Protein AF-A0A961A259-F1 (afdb_monomer)

Solvent-accessible surface area (backbone atoms only — not comparable to full-atom values): 20625 Å² total; per-residue (Å²): 128,80,80,62,58,86,80,48,51,38,47,29,40,36,48,68,94,45,79,45,57,66,49,93,78,49,66,52,74,42,79,55,99,64,30,41,38,30,52,74,47,77,22,31,17,47,43,78,54,98,90,37,85,42,67,77,45,84,58,75,78,34,36,29,39,32,36,38,34,31,38,87,87,68,52,76,46,79,43,45,33,24,44,85,44,68,83,60,52,54,98,67,84,53,92,82,59,49,71,46,36,42,71,35,60,77,65,58,84,71,52,42,65,46,80,48,76,50,68,47,97,88,67,53,41,32,40,28,33,24,30,88,63,42,77,52,78,72,38,79,61,49,74,70,41,76,42,84,43,69,51,86,90,50,67,45,65,44,78,82,85,73,79,90,73,74,95,77,86,85,88,75,92,74,89,68,61,89,94,54,88,67,77,85,67,66,46,81,45,79,47,73,49,97,90,46,74,51,78,47,79,35,45,72,74,35,70,47,79,47,74,52,87,93,45,78,43,80,50,68,36,62,78,86,85,72,87,84,62,55,51,78,44,81,74,47,77,50,72,42,55,41,89,95,54,89,50,75,66,46,46,36,39,35,28,43,39,32,35,66,85,77,73,44,75,47,79,47,64,28,23,81,92,40,55,41,73,56,97,71,32,38,36,33,62,68,50,72,46,86,38,100,89,55,78,68,46,80,40,70,42,80,44,76,60,90,60,52,64,58,53,53,51,52,51,50,51,51,53,51,51,51,52,48,55,59,54,50,52,58,56,59,54,67,75,74,115

Radius of gyration: 30.92 Å; Cα contacts (8 Å, |Δi|>4): 537; chains: 1; bounding box: 62×69×93 Å

Mean predicted aligned error: 16.85 Å

Secondary structure (DSSP, 8-state):
----TTT--EEEEEETTEEEE-SGGGGSPEEETTEEEEEEEEETBEEEETTEEEE--SS-SB-EEEEEEEETTS-EEEEEEESS-TT---S---SS--EEEEEE-TTTTTSSSEEEEEE-TTS-EEEEEEETTEEPPPEE--TT-EEEEEETTEEEE-----TT----------PPPTT-PPSPPEEEEEEEETTEEEEEEEETTEEEEEEETTEEEEEEESS-----SEEEEEEEEEEEE-TTS-SEEEEEEEEEEEETTTTEEEEEEEETTB-EEETTEEEEEEEEE--TTS--EEEEEEEE-TTHHHHHHHHHHHHHHHHHHHHHHHHHHHT--

Structure (mmCIF, N/CA/C/O backbone):
data_AF-A0A961A259-F1
#
_entry.id   AF-A0A961A259-F1
#
loop_
_atom_site.group_PDB
_atom_site.id
_atom_site.type_symbol
_atom_site.label_atom_id
_atom_site.label_alt_id
_atom_site.label_comp_id
_atom_site.label_asym_id
_atom_site.label_entity_id
_atom_site.label_seq_id
_atom_site.pdbx_PDB_ins_code
_atom_site.Cartn_x
_atom_site.Cartn_y
_atom_site.Cartn_z
_atom_site.occupancy
_atom_site.B_iso_or_equiv
_atom_site.auth_seq_id
_atom_site.auth_comp_id
_atom_site.auth_asym_id
_atom_site.auth_atom_id
_atom_site.pdbx_PDB_model_num
ATOM 1 N N . LYS A 1 1 ? -16.777 12.460 23.967 1.00 42.00 1 LYS A N 1
ATOM 2 C CA . LYS A 1 1 ? -15.428 13.019 24.229 1.00 42.00 1 LYS A CA 1
ATOM 3 C C . LYS A 1 1 ? -14.600 12.788 22.977 1.00 42.00 1 LYS A C 1
ATOM 5 O O . LYS A 1 1 ? -14.730 11.717 22.403 1.00 42.00 1 LYS A O 1
ATOM 10 N N . ILE A 1 2 ? -13.848 13.791 22.524 1.00 45.41 2 ILE A N 1
ATOM 11 C CA . ILE A 1 2 ? -12.839 13.619 21.466 1.00 45.41 2 ILE A CA 1
ATOM 12 C C . ILE A 1 2 ? -11.921 12.477 21.924 1.00 45.41 2 ILE A C 1
ATOM 14 O O . ILE A 1 2 ? -11.633 12.415 23.122 1.00 45.41 2 ILE A O 1
ATOM 18 N N . LEU A 1 3 ? -11.556 11.548 21.030 1.00 54.69 3 LEU A N 1
ATOM 19 C CA . LEU A 1 3 ? -10.546 10.538 21.350 1.00 54.69 3 LEU A CA 1
ATOM 20 C C . LEU A 1 3 ? -9.333 11.283 21.903 1.00 54.69 3 LEU A C 1
ATOM 22 O O . LEU A 1 3 ? -8.765 12.124 21.212 1.00 54.69 3 LEU A O 1
ATOM 26 N N . ASP A 1 4 ? -8.968 11.011 23.149 1.00 55.50 4 ASP A N 1
ATOM 27 C CA . ASP A 1 4 ? -7.674 11.429 23.660 1.00 55.50 4 ASP A CA 1
ATOM 28 C C . ASP A 1 4 ? -6.617 10.601 22.917 1.00 55.50 4 ASP A C 1
ATOM 30 O O . ASP A 1 4 ? -6.297 9.469 23.276 1.00 55.50 4 ASP A O 1
ATOM 34 N N . THR A 1 5 ? -6.169 11.126 21.776 1.00 55.38 5 THR A N 1
ATOM 35 C CA . THR A 1 5 ? -5.260 10.433 20.858 1.00 55.38 5 THR A CA 1
ATOM 36 C C . THR A 1 5 ? -3.844 10.316 21.413 1.00 55.38 5 THR A C 1
ATOM 38 O O . THR A 1 5 ? -3.030 9.590 20.846 1.00 55.38 5 THR A O 1
ATOM 41 N N . GLU A 1 6 ? -3.519 11.039 22.489 1.00 56.19 6 GLU A N 1
ATOM 42 C CA . GLU A 1 6 ? -2.192 10.968 23.100 1.00 56.19 6 GLU A CA 1
ATOM 43 C C . GLU A 1 6 ? -2.043 9.709 23.955 1.00 56.19 6 GLU A C 1
ATOM 45 O O . GLU A 1 6 ? -0.998 9.059 23.903 1.00 56.19 6 GLU A O 1
ATOM 50 N N . THR A 1 7 ? -3.101 9.313 24.668 1.00 60.38 7 THR A N 1
ATOM 51 C CA . THR A 1 7 ? -3.088 8.153 25.574 1.00 60.38 7 THR A CA 1
ATOM 52 C C . THR A 1 7 ? -3.564 6.852 24.919 1.00 60.38 7 THR A C 1
ATOM 54 O O . THR A 1 7 ? -3.209 5.763 25.371 1.00 60.38 7 THR A O 1
ATOM 57 N N . LEU A 1 8 ? -4.320 6.936 23.821 1.00 70.50 8 LEU A N 1
ATOM 58 C CA . LEU A 1 8 ? -4.915 5.790 23.130 1.00 70.50 8 LEU A CA 1
ATOM 59 C C . LEU A 1 8 ? -4.143 5.421 21.851 1.00 70.50 8 LEU A C 1
ATOM 61 O O . LEU A 1 8 ? -4.668 5.554 20.751 1.00 70.50 8 LEU A O 1
ATOM 65 N N . ARG A 1 9 ? -2.891 4.955 21.967 1.00 77.19 9 ARG A N 1
ATOM 66 C CA . ARG A 1 9 ? -2.103 4.452 20.818 1.00 77.19 9 ARG A CA 1
ATOM 67 C C . ARG A 1 9 ? -2.017 2.926 20.806 1.00 77.19 9 ARG A C 1
ATOM 69 O O . ARG A 1 9 ? -1.816 2.300 21.841 1.00 77.19 9 ARG A O 1
ATOM 76 N N . GLY A 1 10 ? -2.065 2.337 19.612 1.00 80.75 10 GLY A N 1
ATOM 77 C CA . GLY A 1 10 ? -1.959 0.894 19.403 1.00 80.75 10 GLY A CA 1
ATOM 78 C C . GLY A 1 10 ? -3.303 0.169 19.558 1.00 80.75 10 GLY A C 1
ATOM 79 O O . GLY A 1 10 ? -4.331 0.703 19.132 1.00 80.75 10 GLY A O 1
ATOM 80 N N . PRO A 1 11 ? -3.317 -1.062 20.098 1.00 84.25 11 PRO A N 1
ATOM 81 C CA . PRO A 1 11 ? -4.546 -1.823 20.268 1.00 84.25 11 PRO A CA 1
ATOM 82 C C . PRO A 1 11 ? -5.387 -1.217 21.396 1.00 84.25 11 PRO A C 1
ATOM 84 O O . PRO A 1 11 ? -4.904 -1.028 22.508 1.00 84.25 11 PRO A O 1
ATOM 87 N N . VAL A 1 12 ? -6.653 -0.917 21.123 1.00 84.69 12 VAL A N 1
ATOM 88 C CA . VAL A 1 12 ? -7.591 -0.357 22.101 1.00 84.69 12 VAL A CA 1
ATOM 89 C C . VAL A 1 12 ? -8.859 -1.185 22.093 1.00 84.69 12 VAL A C 1
ATOM 91 O O . VAL A 1 12 ? -9.535 -1.302 21.074 1.00 84.69 12 VAL A O 1
ATOM 94 N N . LEU A 1 13 ? -9.184 -1.769 23.237 1.00 83.94 13 LEU A N 1
ATOM 95 C CA . LEU A 1 13 ? -10.410 -2.513 23.418 1.00 83.94 13 LEU A CA 1
ATOM 96 C C . LEU A 1 13 ? -11.550 -1.544 23.746 1.00 83.94 13 LEU A C 1
ATOM 98 O O . LEU A 1 13 ? -11.467 -0.768 24.693 1.00 83.94 13 LEU A O 1
ATOM 102 N N . HIS A 1 14 ? -12.611 -1.583 22.955 1.00 83.12 14 HIS A N 1
ATOM 103 C CA . HIS A 1 14 ? -13.835 -0.828 23.182 1.00 83.12 14 HIS A CA 1
ATOM 104 C C . HIS A 1 14 ? -14.889 -1.773 23.753 1.00 83.12 14 HIS A C 1
ATOM 106 O O . HIS A 1 14 ? -15.227 -2.763 23.102 1.00 83.12 14 HIS A O 1
A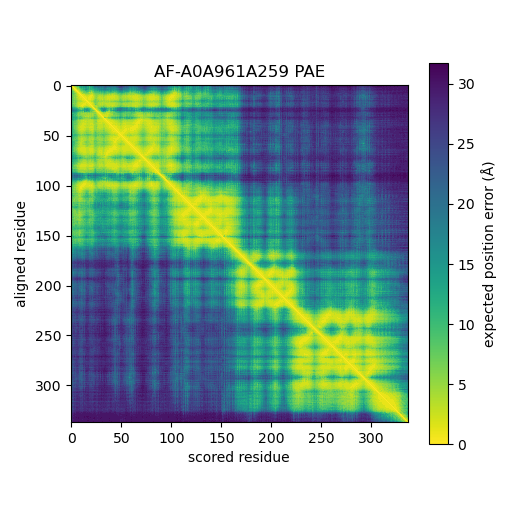TOM 112 N N . LEU A 1 15 ? -15.359 -1.488 24.969 1.00 80.69 15 LEU A N 1
ATOM 113 C CA . LEU A 1 15 ? -16.384 -2.263 25.671 1.00 80.69 15 LEU A CA 1
ATOM 114 C C . LEU A 1 15 ? -17.473 -1.312 26.172 1.00 80.69 15 LEU A C 1
ATOM 116 O O . LEU A 1 15 ? -17.211 -0.437 27.003 1.00 80.69 15 LEU A O 1
ATOM 120 N N . GLY A 1 16 ? -18.695 -1.476 25.671 1.00 77.81 16 GLY A N 1
ATOM 121 C CA . GLY A 1 16 ? -19.802 -0.567 25.951 1.00 77.81 16 GLY A CA 1
ATOM 122 C C . GLY A 1 16 ? -19.457 0.863 25.528 1.00 77.81 16 GLY A C 1
ATOM 123 O O . GLY A 1 16 ? -19.280 1.136 24.350 1.00 77.81 16 GLY A O 1
ATOM 124 N N . GLN A 1 17 ? -19.345 1.780 26.495 1.00 73.81 17 GLN A N 1
ATOM 125 C CA . GLN A 1 17 ? -18.965 3.185 26.258 1.00 73.81 17 GLN A CA 1
ATOM 126 C C . GLN A 1 17 ? -17.521 3.510 26.683 1.00 73.81 17 GLN A C 1
ATOM 128 O O . GLN A 1 17 ? -17.139 4.681 26.754 1.00 73.81 17 GLN A O 1
ATOM 133 N N . GLN A 1 18 ? -16.726 2.497 27.034 1.00 77.06 18 GLN A N 1
ATOM 134 C CA . GLN A 1 18 ? -15.387 2.662 27.595 1.00 77.06 18 GLN A CA 1
ATOM 135 C C . GLN A 1 18 ? -14.311 2.151 26.629 1.00 77.06 18 GLN A C 1
ATOM 137 O O . GLN A 1 18 ? -14.510 1.181 25.898 1.00 77.06 18 GLN A O 1
ATOM 142 N N . LEU A 1 19 ? -13.159 2.826 26.631 1.00 78.56 19 LEU A N 1
ATOM 143 C CA . LEU A 1 19 ? -11.982 2.485 25.832 1.00 78.56 19 LEU A CA 1
ATOM 144 C C . LEU A 1 19 ? -10.837 2.085 26.763 1.00 78.56 19 LEU A C 1
ATOM 146 O O . LEU A 1 19 ? -10.504 2.819 27.692 1.00 78.56 19 LEU A O 1
ATOM 150 N N . PHE A 1 20 ? -10.218 0.946 26.477 1.00 79.31 20 PHE A N 1
ATOM 151 C CA . PHE A 1 20 ? -9.156 0.337 27.267 1.00 79.31 20 PHE A CA 1
ATOM 152 C C . PHE A 1 20 ? -7.938 0.085 26.367 1.00 79.31 20 PHE A C 1
ATOM 154 O O . PHE A 1 20 ? -7.955 -0.851 25.565 1.00 79.31 20 PHE A O 1
ATOM 161 N N . PRO A 1 21 ? -6.883 0.914 26.430 1.00 79.56 21 PRO A N 1
ATOM 162 C CA . PRO A 1 21 ? -5.686 0.703 25.620 1.00 79.56 21 PRO A CA 1
ATOM 163 C C . PRO A 1 21 ? -4.949 -0.552 26.083 1.00 79.56 21 PRO A C 1
ATOM 165 O O . PRO A 1 21 ? -4.430 -0.563 27.188 1.00 79.56 21 PRO A O 1
ATOM 168 N N . LEU A 1 22 ? -4.875 -1.586 25.244 1.00 78.44 22 LEU A N 1
ATOM 169 C CA . LEU A 1 22 ? -4.232 -2.869 25.536 1.00 78.44 22 LEU A CA 1
ATOM 170 C C . LEU A 1 22 ? -2.710 -2.691 25.656 1.00 78.44 22 LEU A C 1
ATOM 172 O O . LEU A 1 22 ? -1.943 -2.907 24.721 1.00 78.44 22 LEU A O 1
ATOM 176 N N . ASN A 1 23 ? -2.282 -2.265 26.838 1.00 70.25 23 ASN A N 1
ATOM 177 C CA . ASN A 1 23 ? -0.901 -2.249 27.288 1.00 70.25 23 ASN A CA 1
ATOM 178 C C . ASN A 1 23 ? -0.662 -3.424 28.254 1.00 70.25 23 ASN A C 1
ATOM 180 O O . ASN A 1 23 ? -1.582 -4.165 28.607 1.00 70.25 23 ASN A O 1
ATOM 184 N N . SER A 1 24 ? 0.577 -3.598 28.711 1.00 55.62 24 SER A N 1
ATOM 185 C CA . SER A 1 24 ? 0.956 -4.668 29.645 1.00 55.62 24 SER A CA 1
ATOM 186 C C . SER A 1 24 ? 0.164 -4.679 30.965 1.00 55.62 24 SER A C 1
ATOM 188 O O . SER A 1 24 ? 0.199 -5.685 31.667 1.00 55.62 24 SER A O 1
ATOM 190 N N . ALA A 1 25 ? -0.578 -3.617 31.303 1.00 47.59 25 ALA A N 1
ATOM 191 C CA . ALA A 1 25 ? -1.378 -3.538 32.524 1.00 47.59 25 ALA A CA 1
ATOM 192 C C . ALA A 1 25 ? -2.773 -4.194 32.410 1.00 47.59 25 ALA A C 1
ATOM 194 O O . ALA A 1 25 ? -3.403 -4.454 33.433 1.00 47.59 25 ALA A O 1
ATOM 195 N N . LEU A 1 26 ? -3.255 -4.512 31.200 1.00 55.38 26 LEU A N 1
ATOM 196 C CA . LEU A 1 26 ? -4.623 -5.008 30.957 1.00 55.38 26 LEU A CA 1
ATOM 197 C C . LEU A 1 26 ? -4.808 -6.532 30.998 1.00 55.38 26 LEU A C 1
ATOM 199 O O . LEU A 1 26 ? -5.878 -7.035 30.668 1.00 55.38 26 LEU A O 1
ATOM 203 N N . TYR A 1 27 ? -3.811 -7.269 31.489 1.00 61.66 27 TYR A N 1
ATOM 204 C CA . TYR A 1 27 ? -4.002 -8.668 31.897 1.00 61.66 27 TYR A CA 1
ATOM 205 C C . TYR A 1 27 ? -4.776 -8.808 33.218 1.00 61.66 27 TYR A C 1
ATOM 207 O O . TYR A 1 27 ? -5.122 -9.922 33.619 1.00 61.66 27 TYR A O 1
ATOM 215 N N . GLN A 1 28 ? -5.057 -7.696 33.906 1.00 68.69 28 GLN A N 1
ATOM 216 C CA . GLN A 1 28 ? -5.906 -7.709 35.090 1.00 68.69 28 GLN A CA 1
ATOM 217 C C . GLN A 1 28 ? -7.390 -7.819 34.705 1.00 68.69 28 GLN A C 1
ATOM 219 O O . GLN A 1 28 ? -7.824 -7.145 33.768 1.00 68.69 28 GLN A O 1
ATOM 224 N N . PRO A 1 29 ? -8.184 -8.633 35.426 1.00 76.38 29 PRO A N 1
ATOM 225 C CA . PRO A 1 29 ? -9.620 -8.718 35.204 1.00 76.38 29 PRO A CA 1
ATOM 226 C C . PRO A 1 29 ? -10.299 -7.357 35.386 1.00 76.38 29 PRO A C 1
ATOM 228 O O . PRO A 1 29 ? -10.157 -6.702 36.419 1.00 76.38 29 PRO A O 1
ATOM 231 N N . LEU A 1 30 ? -11.075 -6.950 34.389 1.00 80.88 30 LEU A N 1
ATOM 232 C CA . LEU A 1 30 ? -11.955 -5.791 34.445 1.00 80.88 30 LEU A CA 1
ATOM 233 C C . LEU A 1 30 ? -13.359 -6.244 34.836 1.00 80.88 30 LEU A C 1
ATOM 235 O O . LEU A 1 30 ? -13.798 -7.321 34.451 1.00 80.88 30 LEU A O 1
ATOM 239 N N . THR A 1 31 ? -14.102 -5.411 35.558 1.00 79.94 31 THR A N 1
ATOM 240 C CA . THR A 1 31 ? -15.535 -5.648 35.785 1.00 79.94 31 THR A CA 1
ATOM 241 C C . THR A 1 31 ? -16.325 -4.589 35.038 1.00 79.94 31 THR A C 1
ATOM 243 O O . THR A 1 31 ? -16.154 -3.399 35.302 1.00 79.94 31 THR A O 1
ATOM 246 N N . LEU A 1 32 ? -17.183 -5.014 34.111 1.00 78.69 32 LEU A N 1
ATOM 247 C CA . LEU A 1 32 ? -18.054 -4.124 33.352 1.00 78.69 32 LEU A CA 1
ATOM 248 C C . LEU A 1 32 ? -19.469 -4.705 33.314 1.00 78.69 32 LEU A C 1
ATOM 250 O O . LEU A 1 32 ? -19.685 -5.830 32.866 1.00 78.69 32 LEU A O 1
ATOM 254 N N . GLU A 1 33 ? -20.434 -3.922 33.797 1.00 76.69 33 GLU A N 1
ATOM 255 C CA . GLU A 1 33 ? -21.847 -4.305 33.902 1.00 76.69 33 GLU A CA 1
ATOM 256 C C . GLU A 1 33 ? -22.072 -5.642 34.637 1.00 76.69 33 GLU A C 1
ATOM 258 O O . GLU A 1 33 ? -22.026 -5.704 35.868 1.00 76.69 33 GLU A O 1
ATOM 263 N N . ASN A 1 34 ? -22.356 -6.711 33.887 1.00 80.00 34 ASN A N 1
ATOM 264 C CA . ASN A 1 34 ? -22.660 -8.050 34.389 1.00 80.00 34 ASN A CA 1
ATOM 265 C C . ASN A 1 34 ? -21.539 -9.067 34.126 1.00 80.00 34 ASN A C 1
ATOM 267 O O . ASN A 1 34 ? -21.748 -10.253 34.388 1.00 80.00 34 ASN A O 1
ATOM 271 N N . TYR A 1 35 ? -20.385 -8.619 33.624 1.00 81.94 35 TYR A N 1
ATOM 272 C CA . TYR A 1 35 ? -19.282 -9.487 33.225 1.00 81.94 35 TYR A CA 1
ATOM 273 C C . TYR A 1 35 ? -17.980 -9.124 33.943 1.00 81.94 35 TYR A C 1
ATOM 275 O O . TYR A 1 35 ? -17.614 -7.950 34.047 1.00 81.94 35 TYR A O 1
ATOM 283 N N . GLN A 1 36 ? -17.249 -10.146 34.390 1.00 87.50 36 GLN A N 1
ATOM 284 C CA . GLN A 1 36 ? -15.805 -10.036 34.591 1.00 87.50 36 GLN A CA 1
ATOM 285 C C . GLN A 1 36 ? -15.112 -10.381 33.277 1.00 87.50 36 GLN A C 1
ATOM 287 O O . GLN A 1 36 ? -15.376 -11.424 32.687 1.00 87.50 36 GLN A O 1
ATOM 292 N N . ILE A 1 37 ? -14.258 -9.486 32.804 1.00 86.31 37 ILE A N 1
ATOM 293 C CA . ILE A 1 37 ? -13.650 -9.527 31.481 1.00 86.31 37 ILE A CA 1
ATOM 294 C C . ILE A 1 37 ? -12.146 -9.643 31.661 1.00 86.31 37 ILE A C 1
ATOM 296 O O . ILE A 1 37 ? -11.532 -8.803 32.316 1.00 86.31 37 ILE A O 1
ATOM 300 N N . GLN A 1 38 ? -11.543 -10.660 31.063 1.00 87.06 38 GLN A N 1
ATOM 301 C CA . GLN A 1 38 ? -10.105 -10.872 31.105 1.00 87.06 38 GLN A CA 1
ATOM 302 C C . GLN A 1 38 ? -9.556 -11.046 29.695 1.00 87.06 38 GLN A C 1
ATOM 304 O O . GLN A 1 38 ? -10.087 -11.818 28.898 1.00 87.06 38 GLN A O 1
ATOM 309 N N . VAL A 1 39 ? -8.463 -10.352 29.390 1.00 87.44 39 VAL A N 1
ATOM 310 C CA . VAL A 1 39 ? -7.703 -10.589 28.162 1.00 87.44 39 VAL A CA 1
ATOM 311 C C . VAL A 1 39 ? -6.922 -11.887 28.333 1.00 87.44 39 VAL A C 1
ATOM 313 O O . VAL A 1 39 ? -6.035 -11.966 29.180 1.00 87.44 39 VAL A O 1
ATOM 316 N N . LYS A 1 40 ? -7.262 -12.907 27.541 1.00 86.69 40 LYS A N 1
ATOM 317 C CA . LYS A 1 40 ? -6.537 -14.183 27.518 1.00 86.69 40 LYS A CA 1
ATOM 318 C C . LYS A 1 40 ? -5.273 -14.063 26.689 1.00 86.69 40 LYS A C 1
ATOM 320 O O . LYS A 1 40 ? -4.187 -14.351 27.176 1.00 86.69 40 LYS A O 1
ATOM 325 N N . ASN A 1 41 ? -5.429 -13.607 25.450 1.00 87.50 41 ASN A N 1
ATOM 326 C CA . ASN A 1 41 ? -4.348 -13.534 24.480 1.00 87.50 41 ASN A CA 1
ATOM 327 C C . ASN A 1 41 ? -4.490 -12.293 23.602 1.00 87.50 41 ASN A C 1
ATOM 329 O O . ASN A 1 41 ? -5.597 -11.855 23.285 1.00 87.50 41 ASN A O 1
ATOM 333 N N . PHE A 1 42 ? -3.354 -11.766 23.156 1.00 88.62 42 PHE A N 1
ATOM 334 C CA . PHE A 1 42 ? -3.283 -10.748 22.118 1.00 88.62 42 PHE A CA 1
ATOM 335 C C . PHE A 1 42 ? -2.376 -11.237 20.987 1.00 88.62 42 PHE A C 1
ATOM 337 O O . PHE A 1 42 ? -1.261 -11.693 21.227 1.00 88.62 42 PHE A O 1
ATOM 344 N N . TYR A 1 43 ? -2.860 -11.124 19.754 1.00 89.00 43 TYR A N 1
ATOM 345 C CA . TYR A 1 43 ? -2.211 -11.615 18.544 1.00 89.00 43 TYR A CA 1
ATOM 346 C C . TYR A 1 43 ? -1.961 -10.432 17.603 1.00 89.00 43 TYR A C 1
ATOM 348 O O . TYR A 1 43 ? -2.889 -10.024 16.905 1.00 89.00 43 TYR A O 1
ATOM 356 N N . PRO A 1 44 ? -0.748 -9.852 17.544 1.00 87.00 44 PRO A N 1
ATOM 357 C CA . PRO A 1 44 ? -0.435 -8.786 16.589 1.00 87.00 44 PRO A CA 1
ATOM 358 C C . PRO A 1 44 ? -0.667 -9.214 15.130 1.00 87.00 44 PRO A C 1
ATOM 360 O O . PRO A 1 44 ? -1.166 -8.430 14.315 1.00 87.00 44 PRO A O 1
ATOM 363 N N . TYR A 1 45 ? -0.362 -10.473 14.807 1.00 89.00 45 TYR A N 1
ATOM 364 C CA . TYR A 1 45 ? -0.638 -11.067 13.507 1.00 89.00 45 TYR A CA 1
ATOM 365 C C . TYR A 1 45 ? -1.452 -12.353 13.665 1.00 89.00 45 TYR A C 1
ATOM 367 O O . TYR A 1 45 ? -0.926 -13.463 13.603 1.00 89.00 45 TYR A O 1
ATOM 375 N N . ALA A 1 46 ? -2.759 -12.186 13.853 1.00 88.06 46 ALA A N 1
ATOM 376 C CA . ALA A 1 46 ? -3.692 -13.291 13.984 1.00 88.06 46 ALA A CA 1
ATOM 377 C C . ALA A 1 46 ? -3.934 -14.009 12.650 1.00 88.06 46 ALA A C 1
ATOM 379 O O . ALA A 1 46 ? -4.325 -13.387 11.655 1.00 88.06 46 ALA A O 1
ATOM 380 N N . ALA A 1 47 ? -3.788 -15.332 12.667 1.00 83.38 47 ALA A N 1
ATOM 381 C CA . ALA A 1 47 ? -4.230 -16.232 11.610 1.00 83.38 47 ALA A CA 1
ATOM 382 C C . ALA A 1 47 ? -4.987 -17.420 12.211 1.00 83.38 47 ALA A C 1
ATOM 384 O O . ALA A 1 47 ? -4.774 -17.777 13.368 1.00 83.38 47 ALA A O 1
ATOM 385 N N . VAL A 1 48 ? -5.861 -18.046 11.421 1.00 76.81 48 VAL A N 1
ATOM 386 C CA . VAL A 1 48 ? -6.539 -19.283 11.822 1.00 76.81 48 VAL A CA 1
ATOM 387 C C . VAL A 1 48 ? -5.788 -20.464 11.223 1.00 76.81 48 VAL A C 1
ATOM 389 O O . VAL A 1 48 ? -5.689 -20.588 10.004 1.00 76.81 48 VAL A O 1
ATOM 392 N N . TYR A 1 49 ? -5.275 -21.344 12.077 1.00 71.19 49 TYR A N 1
ATOM 393 C CA . TYR A 1 49 ? -4.628 -22.588 11.680 1.00 71.19 49 TYR A CA 1
ATOM 394 C C . TYR A 1 49 ? -5.296 -23.748 12.414 1.00 71.19 49 TYR A C 1
ATOM 396 O O . TYR A 1 49 ? -5.413 -23.726 13.635 1.00 71.19 49 TYR A O 1
ATOM 404 N N . GLN A 1 50 ? -5.796 -24.735 11.664 1.00 79.88 50 GLN A N 1
ATOM 405 C CA . GLN A 1 50 ? -6.523 -25.892 12.215 1.00 79.88 50 GLN A CA 1
ATOM 406 C C . GLN A 1 50 ? -7.679 -25.511 13.166 1.00 79.88 50 GLN A C 1
ATOM 408 O O . GLN A 1 50 ? -7.949 -26.192 14.149 1.00 79.88 50 GLN A O 1
ATOM 413 N N . GLY A 1 51 ? -8.373 -24.406 12.870 1.00 71.62 51 GLY A N 1
ATOM 414 C CA . GLY A 1 51 ? -9.502 -23.926 13.673 1.00 71.62 51 GLY A CA 1
ATOM 415 C C . GLY A 1 51 ? -9.117 -23.168 14.948 1.00 71.62 51 GLY A C 1
ATOM 416 O O . GLY A 1 51 ? -10.008 -22.778 15.695 1.00 71.62 51 GLY A O 1
ATOM 417 N N . GLN A 1 52 ? -7.827 -22.922 15.191 1.00 78.06 52 GLN A N 1
ATOM 418 C CA . GLN A 1 52 ? -7.340 -22.137 16.325 1.00 78.06 52 GLN A CA 1
ATOM 419 C C . GLN A 1 52 ? -6.657 -20.850 15.865 1.00 78.06 52 GLN A C 1
ATOM 421 O O . GLN A 1 52 ? -6.057 -20.791 14.791 1.00 78.06 52 GLN A O 1
ATOM 426 N N . LEU A 1 53 ? -6.746 -19.815 16.700 1.00 81.88 53 LEU A N 1
ATOM 427 C CA . LEU A 1 53 ? -6.013 -18.571 16.508 1.00 81.88 53 LEU A CA 1
ATOM 428 C C . LEU A 1 53 ? -4.540 -18.764 16.867 1.00 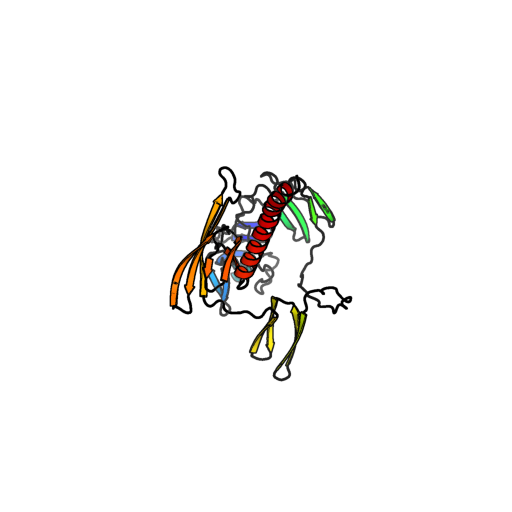81.88 53 LEU A C 1
ATOM 430 O O . LEU A 1 53 ? -4.205 -19.153 17.984 1.00 81.88 53 LEU A O 1
ATOM 434 N N . VAL A 1 54 ? -3.665 -18.456 15.916 1.00 86.00 54 VAL A N 1
ATOM 435 C CA . VAL A 1 54 ? -2.211 -18.490 16.083 1.00 86.00 54 VAL A CA 1
ATOM 436 C C . VAL A 1 54 ? -1.615 -17.120 15.781 1.00 86.00 54 VAL A C 1
ATOM 438 O O . VAL A 1 54 ? -2.124 -16.383 14.932 1.00 86.00 54 VAL A O 1
ATOM 441 N N . ASN A 1 55 ? -0.524 -16.779 16.472 1.00 90.12 55 ASN A N 1
ATOM 442 C CA . ASN A 1 55 ? 0.255 -15.582 16.168 1.00 90.12 55 ASN A CA 1
ATOM 443 C C . ASN A 1 55 ? 1.319 -15.912 15.114 1.00 90.12 55 ASN A C 1
ATOM 445 O O . ASN A 1 55 ? 2.148 -16.789 15.345 1.00 90.12 55 ASN A O 1
ATOM 449 N N . GLN A 1 56 ? 1.327 -15.205 13.985 1.00 89.38 56 GLN A N 1
ATOM 450 C CA . GLN A 1 56 ? 2.335 -15.381 12.929 1.00 89.38 56 GLN A CA 1
ATOM 451 C C . GLN A 1 56 ? 3.513 -14.401 13.032 1.00 89.38 56 GLN A C 1
ATOM 453 O O . GLN A 1 56 ? 4.467 -14.498 12.262 1.00 89.38 56 GLN A O 1
ATOM 458 N N . GLY A 1 57 ? 3.471 -13.454 13.970 1.00 84.94 57 GLY A N 1
ATOM 459 C CA . GLY A 1 57 ? 4.575 -12.537 14.228 1.00 84.94 57 GLY A CA 1
ATOM 460 C C . GLY A 1 57 ? 4.173 -11.334 15.073 1.00 84.94 57 GLY A C 1
ATOM 461 O O . GLY A 1 57 ? 3.001 -11.116 15.366 1.00 84.94 57 GLY A O 1
ATOM 462 N N . ASP A 1 58 ? 5.158 -10.519 15.437 1.00 82.75 58 ASP A N 1
ATOM 463 C CA . ASP A 1 58 ? 4.954 -9.404 16.375 1.00 82.75 58 ASP A CA 1
ATOM 464 C C . ASP A 1 58 ? 4.517 -8.102 15.696 1.00 82.75 58 ASP A C 1
ATOM 466 O O . ASP A 1 58 ? 4.097 -7.143 16.349 1.00 82.75 58 ASP A O 1
ATOM 470 N N . LYS A 1 59 ? 4.597 -8.048 14.362 1.00 80.94 59 LYS A N 1
ATOM 471 C CA . LYS A 1 59 ? 4.144 -6.886 13.597 1.00 80.94 59 LYS A CA 1
ATOM 472 C C . LYS A 1 59 ? 2.613 -6.893 13.497 1.00 80.94 59 LYS A C 1
ATOM 474 O O . LYS A 1 59 ? 2.046 -7.914 13.115 1.00 80.94 59 LYS A O 1
ATOM 479 N N . PRO A 1 60 ? 1.940 -5.759 13.761 1.00 78.88 60 PRO A N 1
ATOM 480 C CA . PRO A 1 60 ? 0.484 -5.668 13.765 1.00 78.88 60 PRO A CA 1
ATOM 481 C C . PRO A 1 60 ? -0.094 -5.715 12.341 1.00 78.88 60 PRO A C 1
ATOM 483 O O . PRO A 1 60 ? -0.434 -4.686 11.758 1.00 78.88 60 PRO A O 1
ATOM 486 N N . GLN A 1 61 ? -0.173 -6.911 11.752 1.00 81.69 61 GLN A N 1
ATOM 487 C CA . GLN A 1 61 ? -0.726 -7.122 10.410 1.00 81.69 61 GLN A CA 1
ATOM 488 C C . GLN A 1 61 ? -2.214 -7.452 10.436 1.00 81.69 61 GLN A C 1
ATOM 490 O O . GLN A 1 61 ? -2.948 -6.976 9.576 1.00 81.69 61 GLN A O 1
ATOM 495 N N . ASN A 1 62 ? -2.670 -8.231 11.411 1.00 85.06 62 ASN A N 1
ATOM 496 C CA . ASN A 1 62 ? -4.083 -8.511 11.647 1.00 85.06 62 ASN A CA 1
ATOM 497 C C . ASN A 1 62 ? -4.302 -8.644 13.158 1.00 85.06 62 ASN A C 1
ATOM 499 O O . ASN A 1 62 ? -4.406 -9.764 13.654 1.00 85.06 62 ASN A O 1
ATOM 503 N N . PRO A 1 63 ? -4.273 -7.528 13.908 1.00 88.62 63 PRO A N 1
ATOM 504 C CA . PRO A 1 63 ? -4.384 -7.590 15.355 1.00 88.62 63 PRO A CA 1
ATOM 505 C C . PRO A 1 63 ? -5.705 -8.222 15.798 1.00 88.62 63 PRO A C 1
ATOM 507 O O . PRO A 1 63 ? -6.776 -7.786 15.365 1.00 88.62 63 PRO A O 1
ATOM 510 N N . ALA A 1 64 ? -5.624 -9.199 16.697 1.00 89.75 64 ALA A N 1
ATOM 511 C CA . ALA A 1 64 ? -6.775 -9.793 17.359 1.00 89.75 64 ALA A CA 1
ATOM 512 C C . ALA A 1 64 ? -6.553 -9.912 18.866 1.00 89.75 64 ALA A C 1
ATOM 514 O O . ALA A 1 64 ? -5.423 -10.038 19.336 1.00 89.75 64 ALA A O 1
ATOM 515 N N . VAL A 1 65 ? -7.643 -9.900 19.623 1.00 89.81 65 VAL A N 1
ATOM 516 C CA . VAL A 1 65 ? -7.634 -10.155 21.063 1.00 89.81 65 VAL A CA 1
ATOM 517 C C . VAL A 1 65 ? -8.641 -11.245 21.387 1.00 89.81 65 VAL A C 1
ATOM 519 O O . VAL A 1 65 ? -9.751 -11.255 20.856 1.00 89.81 65 VAL 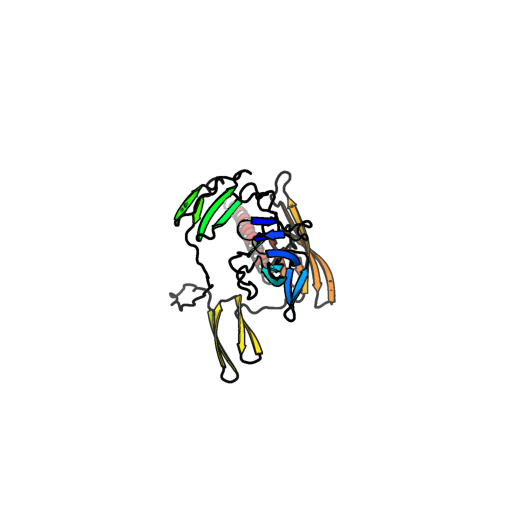A O 1
ATOM 522 N N . GLU A 1 66 ? -8.240 -12.164 22.253 1.00 89.19 66 GLU A N 1
ATOM 523 C CA . GLU A 1 66 ? -9.118 -13.164 22.837 1.00 89.19 66 GLU A CA 1
ATOM 524 C C . GLU A 1 66 ? -9.490 -12.731 24.253 1.00 89.19 66 GLU A C 1
ATOM 526 O O . GLU A 1 66 ? -8.619 -12.478 25.090 1.00 89.19 66 GLU A O 1
ATOM 531 N N . LEU A 1 67 ? -10.789 -12.631 24.512 1.00 87.50 67 LEU A N 1
ATOM 532 C CA . LEU A 1 67 ? -11.338 -12.249 25.804 1.00 87.50 67 LEU A CA 1
ATOM 533 C C . LEU A 1 67 ? -12.074 -13.429 26.422 1.00 87.50 67 LEU A C 1
ATOM 535 O O . LEU A 1 67 ? -12.811 -14.133 25.734 1.00 87.50 67 LEU A O 1
ATOM 539 N N . SER A 1 68 ? -11.916 -13.583 27.730 1.00 87.50 68 SER A N 1
ATOM 540 C CA . SER A 1 68 ? -12.801 -14.369 28.578 1.00 87.50 68 SER A CA 1
ATOM 541 C C . SER A 1 68 ? -13.779 -13.451 29.293 1.00 87.50 68 SER A C 1
ATOM 543 O O . SER A 1 68 ? -13.396 -12.400 29.805 1.00 87.50 68 SER A O 1
ATOM 545 N N . LEU A 1 69 ? -15.044 -13.843 29.294 1.00 86.06 69 LEU A N 1
ATOM 546 C CA . LEU A 1 69 ? -16.161 -13.141 29.899 1.00 86.06 69 LEU A CA 1
ATOM 547 C C . LEU A 1 69 ? -16.831 -14.104 30.877 1.00 86.06 69 LEU A C 1
ATOM 549 O O . LEU A 1 69 ? -17.427 -15.094 30.458 1.00 86.06 69 LEU A O 1
ATOM 553 N N . LEU A 1 70 ? -16.756 -13.816 32.169 1.00 86.81 70 LEU A N 1
ATOM 554 C CA . LEU A 1 70 ? -17.462 -14.558 33.206 1.00 86.81 70 LEU A CA 1
ATOM 555 C C . LEU A 1 70 ? -18.736 -13.798 33.574 1.00 86.81 70 LEU A C 1
ATOM 557 O O . LEU A 1 70 ? -18.665 -12.661 34.047 1.00 86.81 70 LEU A O 1
ATOM 561 N N . ASP A 1 71 ? -19.899 -14.402 33.342 1.00 81.44 71 ASP A N 1
ATOM 562 C CA . ASP A 1 71 ? -21.170 -13.811 33.761 1.00 81.44 71 ASP A CA 1
ATOM 563 C C . ASP A 1 71 ? -21.384 -13.925 35.286 1.00 81.44 71 ASP A C 1
ATOM 565 O O . ASP A 1 71 ? -20.705 -14.675 35.992 1.00 81.44 71 ASP A O 1
ATOM 569 N N . LYS A 1 72 ? -22.379 -13.206 35.822 1.00 78.62 72 LYS A N 1
ATOM 570 C CA . LYS A 1 72 ? -22.756 -13.267 37.252 1.00 78.62 72 LYS A CA 1
ATOM 571 C C . LYS A 1 72 ? -23.146 -14.665 37.757 1.00 78.62 72 LYS A C 1
ATOM 573 O O . LYS A 1 72 ? -23.210 -14.864 38.967 1.00 78.62 72 LYS A O 1
ATOM 578 N N . LYS A 1 73 ? -23.451 -15.613 36.866 1.00 79.31 73 LYS A N 1
ATOM 579 C CA . LYS A 1 73 ? -23.793 -17.005 37.197 1.00 79.31 73 LYS A CA 1
ATOM 580 C C . LYS A 1 73 ? -22.570 -17.929 37.138 1.00 79.31 73 LYS A C 1
ATOM 582 O O . LYS A 1 73 ? -22.719 -19.126 37.367 1.00 79.31 73 LYS A O 1
ATOM 587 N N . GLY A 1 74 ? -21.383 -17.390 36.852 1.00 79.00 74 GLY A N 1
ATOM 588 C CA . GLY A 1 74 ? -20.137 -18.142 36.736 1.00 79.00 74 GLY A CA 1
ATOM 589 C C . GLY A 1 74 ? -19.967 -18.861 35.396 1.00 79.00 74 GLY A C 1
ATOM 590 O O . GLY A 1 74 ? -19.090 -19.714 35.280 1.00 79.00 74 GLY A O 1
ATOM 591 N N . LYS A 1 75 ? -20.786 -18.558 34.380 1.00 81.31 75 LYS A N 1
ATOM 592 C CA . LYS A 1 75 ? -20.603 -19.103 33.033 1.00 81.31 75 LYS A CA 1
ATOM 593 C C . LYS A 1 75 ? -19.506 -18.321 32.321 1.00 81.31 75 LYS A C 1
ATOM 595 O O . LYS A 1 75 ? -19.630 -17.112 32.127 1.00 81.31 75 LYS A O 1
ATOM 600 N N . GLU A 1 76 ? -18.461 -19.025 31.903 1.00 82.81 76 GLU A N 1
ATOM 601 C CA . GLU A 1 76 ? -17.384 -18.457 31.098 1.00 82.81 76 GLU A CA 1
ATOM 602 C C . GLU A 1 76 ? -17.731 -18.511 29.602 1.00 82.81 76 GLU A C 1
ATOM 604 O O . GLU A 1 76 ? -18.214 -19.522 29.083 1.00 82.81 76 GLU A O 1
ATOM 609 N N . LEU A 1 77 ? -17.483 -17.409 28.903 1.00 81.31 77 LEU A N 1
ATOM 610 C CA . LEU A 1 77 ? -17.665 -17.246 27.466 1.00 81.31 77 LEU A CA 1
ATOM 611 C C . LEU A 1 77 ? -16.356 -16.705 26.886 1.00 81.31 77 LEU A C 1
ATOM 613 O O . LEU A 1 77 ? -15.804 -15.743 27.414 1.00 81.31 77 LEU A O 1
ATOM 617 N N . SER A 1 78 ? -15.863 -17.298 25.799 1.00 82.00 78 SER A N 1
ATOM 618 C CA . SER A 1 78 ? -14.665 -16.807 25.108 1.00 82.00 78 SER A CA 1
ATOM 619 C C . SER A 1 78 ? -15.056 -16.161 23.789 1.00 82.00 78 SER A C 1
ATOM 621 O O . SER A 1 78 ? -15.824 -16.744 23.022 1.00 82.00 78 SER A O 1
ATOM 623 N N . ILE A 1 79 ? -14.520 -14.977 23.514 1.00 84.50 79 ILE A N 1
ATOM 624 C CA . ILE A 1 79 ? -14.716 -14.284 22.240 1.00 84.50 79 ILE A CA 1
ATOM 625 C C . ILE A 1 79 ? -13.384 -13.842 21.656 1.00 84.50 79 ILE A C 1
ATOM 627 O O . ILE A 1 79 ? -12.445 -13.516 22.380 1.00 84.50 79 ILE A O 1
ATOM 631 N N . SER A 1 80 ? -13.332 -13.779 20.332 1.00 86.06 80 SER A N 1
ATOM 632 C CA . SER A 1 80 ? -12.210 -13.213 19.593 1.00 86.06 80 SER A CA 1
ATOM 633 C C . SER A 1 80 ? -12.686 -11.971 18.852 1.00 86.06 80 SER A C 1
ATOM 635 O O . SER A 1 80 ? -13.736 -11.996 18.210 1.00 86.06 80 SER A O 1
ATOM 637 N N . LEU A 1 81 ? -11.924 -10.886 18.963 1.00 87.12 81 LEU A N 1
ATOM 638 C CA . LEU A 1 81 ? -12.195 -9.616 18.297 1.00 87.12 81 LEU A CA 1
ATOM 639 C C . LEU A 1 81 ? -11.018 -9.263 17.394 1.00 87.12 81 LEU A C 1
ATOM 641 O O . LEU A 1 81 ? -9.871 -9.306 17.837 1.00 87.12 81 LEU A O 1
ATOM 645 N N . PHE A 1 82 ? -11.307 -8.870 16.156 1.00 84.00 82 PHE A N 1
ATOM 646 C CA . PHE A 1 82 ? -10.314 -8.514 15.142 1.00 84.00 82 PHE A CA 1
ATOM 647 C C . PHE A 1 82 ? -10.423 -7.032 14.799 1.00 84.00 82 PHE A C 1
ATOM 649 O O . PHE A 1 82 ? -11.525 -6.523 14.605 1.00 84.00 82 PHE A O 1
ATOM 656 N N . SER A 1 83 ? -9.290 -6.336 14.685 1.00 82.69 83 SER A N 1
ATOM 657 C CA . SER A 1 83 ? -9.305 -4.899 14.372 1.00 82.69 83 SER A CA 1
ATOM 658 C C . SER A 1 83 ? -9.563 -4.596 12.897 1.00 82.69 83 SER A C 1
ATOM 660 O O . SER A 1 83 ? -10.168 -3.576 12.579 1.00 82.69 83 SER A O 1
ATOM 662 N N . LYS A 1 84 ? -9.118 -5.475 11.990 1.00 75.62 84 LYS A N 1
ATOM 663 C CA . LYS A 1 84 ? -9.318 -5.319 10.538 1.00 75.62 84 LYS A CA 1
ATOM 664 C C . LYS A 1 84 ? -10.665 -5.830 10.037 1.00 75.62 84 LYS A C 1
ATOM 666 O O . LYS A 1 84 ? -11.092 -5.413 8.968 1.00 75.62 84 LYS A O 1
ATOM 671 N N . PHE A 1 85 ? -11.293 -6.715 10.802 1.00 74.50 85 PHE A N 1
ATOM 672 C CA . PHE A 1 85 ? -12.529 -7.403 10.438 1.00 74.50 85 PHE A CA 1
ATOM 673 C C . PHE A 1 85 ? -13.480 -7.417 11.646 1.00 74.50 85 PHE A C 1
ATOM 675 O O . PHE A 1 85 ? -13.714 -8.474 12.238 1.00 74.50 85 PHE A O 1
ATOM 682 N N . PRO A 1 86 ? -13.962 -6.244 12.099 1.00 68.19 86 PRO A N 1
ATOM 683 C CA . PRO A 1 86 ? -14.794 -6.119 13.301 1.00 68.19 86 PRO A CA 1
ATOM 684 C C . PRO A 1 86 ? -16.117 -6.900 13.227 1.00 68.19 86 PRO A C 1
ATOM 686 O O . PRO A 1 86 ? -16.739 -7.163 14.257 1.00 68.19 86 PRO A O 1
ATOM 689 N N . GLU A 1 87 ? -16.547 -7.275 12.024 1.00 64.56 87 GLU A N 1
ATOM 690 C CA . GLU A 1 87 ? -17.685 -8.143 11.735 1.00 64.56 87 GLU A CA 1
ATOM 691 C C . GLU A 1 87 ? -17.425 -9.627 12.033 1.00 64.56 87 GLU A C 1
ATOM 693 O O . GLU A 1 87 ? -18.373 -10.359 12.317 1.00 64.56 87 GLU A O 1
ATOM 698 N N . MET A 1 88 ? -16.162 -10.078 12.037 1.00 65.88 88 MET A N 1
ATOM 699 C CA . MET A 1 88 ? -15.777 -11.435 12.441 1.00 65.88 88 MET A CA 1
ATOM 700 C C . MET A 1 88 ? -15.815 -11.565 13.967 1.00 65.88 88 MET A C 1
ATOM 702 O O . MET A 1 88 ? -14.798 -11.747 14.634 1.00 65.88 88 MET A O 1
ATOM 706 N N . LYS A 1 89 ? -17.009 -11.447 14.542 1.00 60.81 89 LYS A N 1
ATOM 707 C CA . LYS A 1 89 ? -17.260 -11.781 15.941 1.00 60.81 89 LYS A CA 1
ATOM 708 C C . LYS A 1 89 ? -17.526 -13.283 15.999 1.00 60.81 89 LYS A C 1
ATOM 710 O O . LYS A 1 89 ? -18.323 -13.799 15.214 1.00 60.81 89 LYS A O 1
ATOM 715 N N . GLY A 1 90 ? -16.867 -14.002 16.912 1.00 52.44 90 GLY A N 1
ATOM 716 C CA . GLY A 1 90 ? -17.289 -15.371 17.241 1.00 52.44 90 GLY A CA 1
ATOM 717 C C . GLY A 1 90 ? -18.798 -15.385 17.527 1.00 52.44 90 GLY A C 1
ATOM 718 O O . GLY A 1 90 ? -19.317 -14.379 17.999 1.00 52.44 90 GLY A O 1
ATOM 719 N N . HIS A 1 91 ? -19.502 -16.475 17.203 1.00 43.81 91 HIS A N 1
ATOM 720 C CA . HIS A 1 91 ? -20.976 -16.611 17.191 1.00 43.81 91 HIS A CA 1
ATOM 721 C C . HIS A 1 91 ? -21.721 -16.384 18.533 1.00 43.81 91 HIS A C 1
ATOM 723 O O . HIS A 1 91 ? -22.798 -16.935 18.750 1.00 43.81 91 HIS A O 1
ATOM 729 N N . LEU A 1 92 ? -21.182 -15.597 19.457 1.00 53.66 92 LEU A N 1
ATOM 730 C CA . LEU A 1 92 ? -21.783 -15.302 20.742 1.00 53.66 92 LEU A CA 1
ATOM 731 C C . LEU A 1 92 ? -22.422 -13.918 20.743 1.00 53.66 92 LEU A C 1
ATOM 733 O O . LEU A 1 92 ? -21.756 -12.887 20.683 1.00 53.66 92 LEU A O 1
ATOM 737 N N . GLU A 1 93 ? -23.744 -13.928 20.866 1.00 52.94 93 GLU A N 1
ATOM 738 C CA . GLU A 1 93 ? -24.547 -12.762 21.195 1.00 52.94 93 GLU A CA 1
ATOM 739 C C . GLU A 1 93 ? -24.246 -12.367 22.650 1.00 52.94 93 GLU A C 1
ATOM 741 O O . GLU A 1 93 ? -24.768 -12.936 23.613 1.00 52.94 93 GLU A O 1
ATOM 746 N N . LEU A 1 94 ? -23.315 -11.429 22.821 1.00 62.81 94 LEU A N 1
ATOM 747 C CA . LEU A 1 94 ? -23.068 -10.777 24.101 1.00 62.81 94 LEU A CA 1
ATOM 748 C C . LEU A 1 94 ? -24.342 -10.012 24.457 1.00 62.81 94 LEU A C 1
ATOM 750 O O . LEU A 1 94 ? -24.698 -9.107 23.713 1.00 62.81 94 LEU A O 1
ATOM 754 N N . GLN A 1 95 ? -25.034 -10.384 25.540 1.00 63.69 95 GLN A N 1
ATOM 755 C CA . GLN A 1 95 ? -26.351 -9.861 25.951 1.00 63.69 95 GLN A CA 1
ATOM 756 C C . GLN A 1 95 ? -26.374 -8.322 26.122 1.00 63.69 95 GLN A C 1
ATOM 758 O O . GLN A 1 95 ? -26.383 -7.818 27.241 1.00 63.69 95 GLN A O 1
ATOM 763 N N . GLY A 1 96 ? -26.348 -7.568 25.023 1.00 64.12 96 GLY A N 1
ATOM 764 C CA . GLY A 1 96 ? -26.251 -6.109 24.986 1.00 64.12 96 GLY A CA 1
ATOM 765 C C . GLY A 1 96 ? -24.841 -5.512 25.113 1.00 64.12 96 GLY A C 1
ATOM 766 O O . GLY A 1 96 ? -24.701 -4.313 24.887 1.00 64.12 96 GLY A O 1
ATOM 767 N N . LEU A 1 97 ? -23.794 -6.289 25.426 1.00 73.50 97 LEU A N 1
ATOM 768 C CA . LEU A 1 97 ? -22.434 -5.743 25.549 1.00 73.50 97 LEU A CA 1
ATOM 769 C C . LEU A 1 97 ? -21.795 -5.566 24.165 1.00 73.50 97 LEU A C 1
ATOM 771 O O . LEU A 1 97 ? -21.395 -6.533 23.516 1.00 73.50 97 LEU A O 1
ATOM 775 N N . GLU A 1 98 ? -21.652 -4.318 23.728 1.00 76.81 98 GLU A N 1
ATOM 776 C CA . GLU A 1 98 ? -20.907 -3.995 22.515 1.00 76.81 98 GLU A CA 1
ATOM 777 C C . GLU A 1 98 ? -19.400 -4.113 22.774 1.00 76.81 98 GLU A C 1
ATOM 779 O O . GLU A 1 98 ? -18.853 -3.431 23.639 1.00 76.81 98 GLU A O 1
ATOM 784 N N . ALA A 1 99 ? -18.726 -4.987 22.025 1.00 80.56 99 ALA A N 1
ATOM 785 C CA . ALA A 1 99 ? -17.284 -5.174 22.109 1.00 80.56 99 ALA A CA 1
ATOM 786 C C . ALA A 1 99 ? -16.638 -5.091 20.720 1.00 80.56 99 ALA A C 1
ATOM 788 O O . ALA A 1 99 ? -17.115 -5.705 19.758 1.00 80.56 99 ALA A O 1
ATOM 789 N N . SER A 1 100 ? -15.539 -4.345 20.618 1.00 82.12 100 SER A N 1
ATOM 790 C CA . SER A 1 100 ? -14.728 -4.248 19.401 1.00 82.12 100 SER A CA 1
ATOM 791 C C . SER A 1 100 ? -13.266 -3.970 19.729 1.00 82.12 100 SER A C 1
ATOM 793 O O . SER A 1 100 ? -12.959 -3.263 20.688 1.00 82.12 100 SER A O 1
ATOM 795 N N . LEU A 1 101 ? -12.357 -4.482 18.902 1.00 85.06 101 LEU A N 1
ATOM 796 C CA . LEU A 1 101 ? -10.944 -4.128 18.962 1.00 85.06 101 LEU A CA 1
ATOM 797 C C . LEU A 1 101 ? -10.665 -3.018 17.948 1.00 85.06 101 LEU A C 1
ATOM 799 O O . LEU A 1 101 ? -10.909 -3.182 16.758 1.00 85.06 101 LEU A O 1
ATOM 803 N N . LEU A 1 102 ? -10.122 -1.902 18.413 1.00 82.44 102 LEU A N 1
ATOM 804 C CA . LEU A 1 102 ? -9.663 -0.799 17.580 1.00 82.44 102 LEU A CA 1
ATOM 805 C C . LEU A 1 102 ? -8.139 -0.849 17.473 1.00 82.44 102 LEU A C 1
ATOM 807 O O . LEU A 1 102 ? -7.448 -1.225 18.421 1.00 82.44 102 LEU A O 1
ATOM 811 N N . TRP A 1 103 ? -7.602 -0.444 16.324 1.00 82.00 103 TRP A N 1
ATOM 812 C CA . TRP A 1 103 ? -6.168 -0.225 16.158 1.00 82.00 103 TRP A CA 1
ATOM 813 C C . TRP A 1 103 ? -5.910 1.240 15.828 1.00 82.00 103 TRP A C 1
ATOM 815 O O . TRP A 1 103 ? -6.169 1.688 14.710 1.00 82.00 103 TRP A O 1
ATOM 825 N N . ILE A 1 104 ? -5.397 1.987 16.802 1.00 79.56 104 ILE A N 1
ATOM 826 C CA . ILE A 1 104 ? -5.059 3.397 16.624 1.00 79.56 104 ILE A CA 1
ATOM 827 C C . ILE A 1 104 ? -3.584 3.481 16.214 1.00 79.56 104 ILE A C 1
ATOM 829 O O . ILE A 1 104 ? -2.706 3.094 16.990 1.00 79.56 104 ILE A O 1
ATOM 833 N N . PRO A 1 105 ? -3.268 3.941 14.990 1.00 75.94 105 PRO A N 1
ATOM 834 C CA . PRO A 1 105 ? -1.898 3.933 14.502 1.00 75.94 105 PRO A CA 1
ATOM 835 C C . PRO A 1 105 ? -1.022 4.864 15.342 1.00 75.94 105 PRO A C 1
ATOM 837 O O . PRO A 1 105 ? -1.432 5.971 15.684 1.00 75.94 105 PRO A O 1
ATOM 840 N N . LYS A 1 106 ? 0.215 4.439 15.633 1.00 75.69 106 LYS A N 1
ATOM 841 C CA . LYS A 1 106 ? 1.179 5.259 16.390 1.00 75.69 106 LYS A CA 1
ATOM 842 C C . LYS A 1 106 ? 1.445 6.615 15.733 1.00 75.69 106 LYS A C 1
ATOM 844 O O . LYS A 1 106 ? 1.673 7.575 16.453 1.00 75.69 106 LYS A O 1
ATOM 849 N N . SER A 1 107 ? 1.352 6.682 14.403 1.00 75.69 107 SER A N 1
ATOM 850 C CA . SER A 1 107 ? 1.514 7.907 13.616 1.00 75.69 107 SER A CA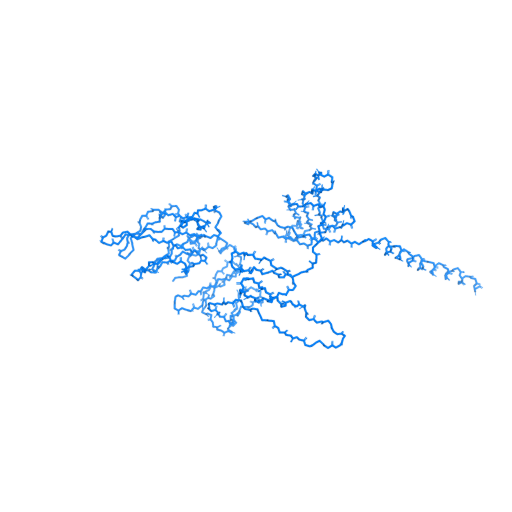 1
ATOM 851 C C . SER A 1 107 ? 0.375 8.918 13.787 1.00 75.69 107 SER A C 1
ATOM 853 O O . SER A 1 107 ? 0.512 10.069 13.354 1.00 75.69 107 SER A O 1
ATOM 855 N N . LEU A 1 108 ? -0.755 8.539 14.399 1.00 78.75 108 LEU A N 1
ATOM 856 C CA . LEU A 1 108 ? -1.829 9.481 14.696 1.00 78.75 108 LEU A CA 1
ATOM 857 C C . LEU A 1 108 ? -1.311 10.542 15.673 1.00 78.75 108 LEU A C 1
ATOM 859 O O . LEU A 1 108 ? -0.802 10.233 16.746 1.00 78.75 108 LEU A O 1
ATOM 863 N N . GLY A 1 109 ? -1.419 11.806 15.282 1.00 75.88 109 GLY A N 1
ATOM 864 C CA . GLY A 1 109 ? -0.906 12.939 16.038 1.00 75.88 109 GLY A CA 1
ATOM 865 C C . GLY A 1 109 ? 0.564 13.289 15.787 1.00 75.88 109 GLY A C 1
ATOM 866 O O . GLY A 1 109 ? 0.971 14.356 16.229 1.00 75.88 109 GLY A O 1
ATOM 867 N N . GLU A 1 110 ? 1.360 12.505 15.054 1.00 81.44 110 GLU A N 1
ATOM 868 C CA . GLU A 1 110 ? 2.783 12.834 14.808 1.00 81.44 110 GLU A CA 1
ATOM 869 C C . GLU A 1 110 ? 2.983 13.822 13.644 1.00 81.44 110 GLU A C 1
ATOM 871 O O . GLU A 1 110 ? 3.902 14.638 13.657 1.00 81.44 110 GLU A O 1
ATOM 876 N N . GLY A 1 111 ? 2.085 13.820 12.654 1.00 81.94 111 GLY A N 1
ATOM 877 C CA . GLY A 1 111 ? 2.149 14.731 11.508 1.00 81.94 111 GLY A CA 1
ATOM 878 C C . GLY A 1 111 ? 1.710 16.161 11.840 1.00 81.94 111 GLY A C 1
ATOM 879 O O . GLY A 1 111 ? 0.899 16.385 12.742 1.00 81.94 111 GLY A O 1
ATOM 880 N N . LYS A 1 112 ? 2.198 17.148 11.072 1.00 87.44 112 LYS A N 1
ATOM 881 C CA . LYS A 1 112 ? 1.709 18.541 11.149 1.00 87.44 112 LYS A CA 1
ATOM 882 C C . LYS A 1 112 ? 0.286 18.679 10.596 1.00 87.44 112 LYS A C 1
ATOM 884 O O . LYS A 1 112 ? -0.513 19.406 11.181 1.00 87.44 112 LYS A O 1
ATOM 889 N N . ASN A 1 113 ? -0.014 17.949 9.520 1.00 91.38 113 ASN A N 1
ATOM 890 C CA . ASN A 1 113 ? -1.293 17.969 8.814 1.00 91.38 113 ASN A CA 1
ATOM 891 C C . ASN A 1 113 ? -1.877 16.551 8.750 1.00 91.38 113 ASN A C 1
ATOM 893 O O . ASN A 1 113 ? -1.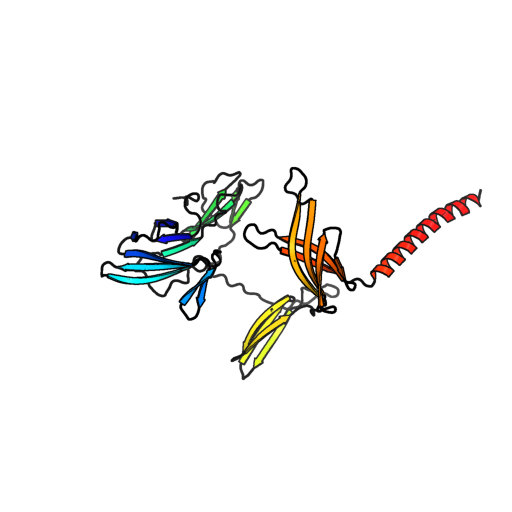209 15.649 8.247 1.00 91.38 113 ASN A O 1
ATOM 897 N N . GLN A 1 114 ? -3.079 16.334 9.293 1.00 90.12 114 GLN A N 1
ATOM 898 C CA . GLN A 1 114 ? -3.725 15.011 9.347 1.00 90.12 114 GLN A CA 1
ATOM 899 C C . GLN A 1 114 ? -5.252 15.113 9.287 1.00 90.12 114 GLN A C 1
ATOM 901 O O . GLN A 1 114 ? -5.838 15.967 9.947 1.00 90.12 114 GLN A O 1
ATOM 906 N N . LEU A 1 115 ? -5.898 14.225 8.529 1.00 89.94 115 LEU A N 1
ATOM 907 C CA . LEU A 1 115 ? -7.354 14.069 8.504 1.00 89.94 115 LEU A CA 1
ATOM 908 C C . LEU A 1 115 ? -7.731 12.805 9.272 1.00 89.94 115 LEU A C 1
ATOM 910 O O . LEU A 1 115 ? -7.298 11.710 8.920 1.00 89.94 115 LEU A O 1
ATOM 914 N N . LEU A 1 116 ? -8.573 12.966 10.286 1.00 87.75 116 LEU A N 1
ATOM 915 C CA . LEU A 1 116 ? -9.240 11.870 10.969 1.00 87.75 116 LEU A CA 1
ATOM 916 C C . LEU A 1 116 ? -10.707 11.831 10.535 1.00 87.75 116 LEU A C 1
ATOM 918 O O . LEU A 1 116 ? -11.430 12.813 10.698 1.00 87.75 116 LEU A O 1
ATOM 922 N N . LEU A 1 117 ? -11.139 10.692 9.998 1.00 87.19 117 LEU A N 1
ATOM 923 C CA . LEU A 1 117 ? -12.538 10.403 9.692 1.00 87.19 117 LEU A CA 1
ATOM 924 C C . LEU A 1 117 ? -13.037 9.351 10.673 1.00 87.19 117 LEU A C 1
ATOM 926 O O . LEU A 1 117 ? -12.389 8.321 10.851 1.00 87.19 117 LEU A O 1
ATOM 930 N N . PHE A 1 118 ? -14.186 9.589 11.294 1.00 82.25 118 PHE A N 1
ATOM 931 C CA . PHE A 1 118 ? -14.800 8.610 12.183 1.00 82.25 118 PHE A CA 1
ATOM 932 C C . PHE A 1 118 ? -16.315 8.605 12.034 1.00 82.25 118 PHE A C 1
ATOM 934 O O . PHE A 1 118 ? -16.940 9.633 11.780 1.00 82.25 118 PHE A O 1
ATOM 941 N N . ARG A 1 119 ? -16.896 7.415 12.177 1.00 79.44 119 ARG A N 1
ATOM 942 C CA . ARG A 1 119 ? -18.337 7.187 12.145 1.00 79.44 119 ARG A CA 1
ATOM 943 C C . ARG A 1 119 ? -18.799 6.841 13.552 1.00 79.44 119 ARG A C 1
ATOM 945 O O . ARG A 1 119 ? -18.214 5.963 14.181 1.00 79.44 119 ARG A O 1
ATOM 952 N N . LEU A 1 120 ? -19.822 7.525 14.042 1.00 73.12 120 LEU A N 1
ATOM 953 C CA . LEU A 1 120 ? -20.465 7.171 15.302 1.00 73.12 120 LEU A CA 1
ATOM 954 C C . LEU A 1 120 ? -21.394 5.961 15.108 1.00 73.12 120 LEU A C 1
ATOM 956 O O . LEU A 1 120 ? -21.868 5.740 13.990 1.00 73.12 120 LEU A O 1
ATOM 960 N N . PRO A 1 121 ? -21.725 5.210 16.177 1.00 62.88 121 PRO A N 1
ATOM 961 C CA . PRO A 1 121 ? -22.721 4.135 16.114 1.00 62.88 121 PRO A CA 1
ATOM 962 C C . PRO A 1 121 ? -24.097 4.596 15.606 1.00 62.88 121 PRO A C 1
ATOM 964 O O . PRO A 1 121 ? -24.803 3.827 14.963 1.00 62.88 121 PRO A O 1
ATOM 967 N N . SER A 1 122 ? -24.446 5.875 15.807 1.00 72.56 122 SER A N 1
ATOM 968 C CA . SER A 1 122 ? -25.635 6.519 15.220 1.00 72.56 122 SER A CA 1
ATOM 969 C C . SER A 1 122 ? -25.627 6.543 13.684 1.00 72.56 122 SER A C 1
ATOM 971 O O . SER A 1 122 ? -26.646 6.815 13.056 1.00 72.56 122 SER A O 1
ATOM 973 N N . GLY A 1 123 ? -24.478 6.273 13.063 1.00 75.12 123 GLY A N 1
ATOM 974 C CA . GLY A 1 123 ? -24.254 6.326 11.626 1.00 75.12 123 GLY A CA 1
ATOM 975 C C . GLY A 1 123 ? -23.671 7.653 11.139 1.00 75.12 123 GLY A C 1
ATOM 976 O O . GLY A 1 123 ? -23.228 7.709 9.992 1.00 75.12 123 GLY A O 1
ATOM 977 N N . GLU A 1 124 ? -23.625 8.678 11.993 1.00 82.94 124 GLU A N 1
ATOM 978 C CA . GLU A 1 124 ? -23.104 10.009 11.673 1.00 82.94 124 GLU A CA 1
ATOM 979 C C . GLU A 1 124 ? -21.597 9.980 11.406 1.00 82.94 124 GLU A C 1
ATOM 981 O O . GLU A 1 124 ? -20.837 9.322 12.116 1.00 82.94 124 GLU A O 1
ATOM 986 N N . LEU A 1 125 ? -21.156 10.722 10.390 1.00 87.12 125 LEU A N 1
ATOM 987 C CA . LEU A 1 125 ? -19.752 10.832 10.006 1.00 87.12 125 LEU A CA 1
ATOM 988 C C . LEU A 1 125 ? -19.179 12.168 10.454 1.00 87.12 125 LEU A C 1
ATOM 990 O O . LEU A 1 125 ? -19.783 13.210 10.230 1.00 87.12 125 LEU A O 1
ATOM 994 N N . TYR A 1 126 ? -17.981 12.142 11.020 1.00 90.06 126 TYR A N 1
ATOM 995 C CA . TYR A 1 126 ? -17.256 13.324 11.458 1.00 90.06 126 TYR A CA 1
ATOM 996 C C . TYR A 1 126 ? -15.865 13.369 10.831 1.00 90.06 126 TYR A C 1
ATOM 998 O O . TYR A 1 126 ? -15.213 12.340 10.644 1.00 90.06 126 TYR A O 1
ATOM 1006 N N . ALA A 1 127 ? -15.417 14.585 10.529 1.00 90.94 127 ALA A N 1
ATOM 1007 C CA . ALA A 1 127 ? -14.057 14.892 10.119 1.00 90.94 127 ALA A CA 1
ATOM 1008 C C . ALA A 1 127 ? -13.393 15.748 11.192 1.00 90.94 127 ALA A C 1
ATOM 1010 O O . ALA A 1 127 ? -13.993 16.686 11.718 1.00 90.94 127 ALA A O 1
ATOM 1011 N N . GLN A 1 128 ? -12.134 15.461 11.484 1.00 91.19 128 GLN A N 1
ATOM 1012 C CA . GLN A 1 128 ? -11.290 16.314 12.301 1.00 91.19 128 GLN A CA 1
ATOM 1013 C C . GLN A 1 128 ? -9.968 16.547 11.578 1.00 91.19 128 GLN A C 1
ATOM 1015 O O . GLN A 1 128 ? -9.325 15.602 11.122 1.00 91.19 128 GLN A O 1
ATOM 1020 N N . PHE A 1 129 ? -9.571 17.811 11.474 1.00 92.06 129 PHE A N 1
ATOM 1021 C CA . PHE A 1 129 ? -8.345 18.210 10.796 1.00 92.06 129 PHE A CA 1
ATOM 1022 C C . PHE A 1 129 ? -7.310 18.634 11.826 1.00 92.06 129 PHE A C 1
ATOM 1024 O O . PHE A 1 129 ? -7.596 19.433 12.716 1.00 92.06 129 PHE A O 1
ATOM 1031 N N . LYS A 1 130 ? -6.094 18.125 11.693 1.00 91.06 130 LYS A N 1
ATOM 1032 C CA . LYS A 1 130 ? -4.905 18.687 12.321 1.00 91.06 130 LYS A CA 1
ATOM 1033 C C . LYS A 1 130 ? -4.248 19.605 11.307 1.00 91.06 130 LYS A C 1
ATOM 1035 O O . LYS A 1 130 ? -3.984 19.133 10.208 1.00 91.06 130 LYS A O 1
ATOM 1040 N N . SER A 1 131 ? -3.992 20.866 11.634 1.00 92.12 131 SER A N 1
ATOM 1041 C CA . SER A 1 131 ? -3.246 21.798 10.779 1.00 92.12 131 SER A CA 1
ATOM 1042 C C . SER A 1 131 ? -2.108 22.431 11.569 1.00 92.12 131 SER A C 1
ATOM 1044 O O . SER A 1 131 ? -2.292 22.812 12.726 1.00 92.12 131 SER A O 1
ATOM 1046 N N . ALA A 1 132 ? -0.925 22.504 10.953 1.00 90.38 132 ALA A N 1
ATOM 1047 C CA . ALA A 1 132 ? 0.278 23.096 11.539 1.00 90.38 132 ALA A CA 1
ATOM 1048 C C . ALA A 1 132 ? 0.616 22.567 12.952 1.00 90.38 132 ALA A C 1
ATOM 1050 O O . ALA A 1 132 ? 1.200 23.274 13.767 1.00 90.38 132 ALA A O 1
ATOM 1051 N N . GLY A 1 133 ? 0.274 21.307 13.239 1.00 87.94 133 GLY A N 1
ATOM 1052 C CA . GLY A 1 133 ? 0.520 20.674 14.536 1.00 87.94 133 GLY A CA 1
ATOM 1053 C C . GLY A 1 133 ? -0.642 20.739 15.533 1.00 87.94 133 GLY A C 1
ATOM 1054 O O . GLY A 1 133 ? -0.573 20.041 16.541 1.00 87.94 133 GLY A O 1
ATOM 1055 N N . SER A 1 134 ? -1.736 21.440 15.227 1.00 88.62 134 SER A N 1
ATOM 1056 C CA . SER A 1 134 ? -2.875 21.617 16.139 1.00 88.62 134 SER A CA 1
ATOM 1057 C C . SER A 1 134 ? -4.158 20.992 15.600 1.00 88.62 134 SER A C 1
ATOM 1059 O O . SER A 1 134 ? -4.524 21.195 14.441 1.00 88.62 134 SER A O 1
ATOM 1061 N N . TRP A 1 135 ? -4.867 20.241 16.446 1.00 87.81 135 TRP A N 1
ATOM 1062 C CA . TRP A 1 135 ? -6.178 19.686 16.110 1.00 87.81 135 TRP A CA 1
ATOM 1063 C C . TRP A 1 135 ? -7.260 20.764 16.146 1.00 87.81 135 TRP A C 1
ATOM 1065 O O . TRP A 1 135 ? -7.431 21.473 17.135 1.00 87.81 135 TRP A O 1
ATOM 1075 N N . GLN A 1 136 ? -8.029 20.846 15.070 1.00 89.12 136 GLN A N 1
ATOM 1076 C CA . GLN A 1 136 ? -9.254 21.627 14.997 1.00 89.12 136 GLN A CA 1
ATOM 1077 C C . GLN A 1 136 ? -10.417 20.841 15.613 1.00 89.12 136 GLN A C 1
ATOM 1079 O O . GLN A 1 136 ? -10.322 19.638 15.883 1.00 89.12 136 GLN A O 1
ATOM 1084 N N . LYS A 1 137 ? -11.548 21.514 15.835 1.00 87.44 137 LYS A N 1
ATOM 1085 C CA . LYS A 1 137 ? -12.768 20.863 16.322 1.00 87.44 137 LYS A CA 1
ATOM 1086 C C . LYS A 1 137 ? -13.283 19.868 15.279 1.00 87.44 137 LYS A C 1
ATOM 1088 O O . LYS A 1 137 ? -13.285 20.168 14.088 1.00 87.44 137 LYS A O 1
ATOM 1093 N N . ALA A 1 138 ? -13.749 18.707 15.736 1.00 88.06 138 ALA A N 1
ATOM 1094 C CA . ALA A 1 138 ? -14.435 17.761 14.866 1.00 88.06 138 ALA A CA 1
ATOM 1095 C C . ALA A 1 138 ? -15.736 18.371 14.319 1.00 88.06 138 ALA A C 1
ATOM 1097 O O . ALA A 1 138 ? -16.490 19.017 15.054 1.00 88.06 138 ALA A O 1
ATOM 1098 N N . GLN A 1 139 ? -15.992 18.152 13.036 1.00 89.81 139 GLN A N 1
ATOM 1099 C CA . GLN A 1 139 ? -17.133 18.682 12.301 1.00 89.81 139 GLN A CA 1
ATOM 1100 C C . GLN A 1 139 ? -17.952 17.524 11.745 1.00 89.81 139 GLN A C 1
ATOM 1102 O O . GLN A 1 139 ? -17.387 16.562 11.224 1.00 89.81 139 GLN A O 1
ATOM 1107 N N . LEU A 1 140 ? -19.276 17.615 11.868 1.00 91.00 140 LEU A N 1
ATOM 1108 C CA . LEU A 1 140 ? -20.187 16.678 11.221 1.00 91.00 140 LEU A CA 1
ATOM 1109 C C . LEU A 1 140 ? -20.038 16.830 9.703 1.00 91.00 140 LEU A C 1
ATOM 1111 O O . LEU A 1 140 ? -20.056 17.945 9.186 1.00 91.00 140 LEU A O 1
ATOM 1115 N N . ILE A 1 141 ? -19.886 15.713 9.005 1.00 91.56 141 ILE A N 1
ATOM 1116 C CA . ILE A 1 141 ? -19.722 15.669 7.559 1.00 91.56 141 ILE A CA 1
ATOM 1117 C C . ILE A 1 141 ? -21.095 15.579 6.905 1.00 91.56 141 ILE A C 1
ATOM 1119 O O . ILE A 1 141 ? -21.830 14.613 7.113 1.00 91.56 141 ILE A O 1
ATOM 1123 N N . GLN A 1 142 ? -21.405 16.542 6.042 1.00 90.00 142 GLN A N 1
ATOM 1124 C CA . GLN A 1 142 ? -22.549 16.462 5.141 1.00 90.00 142 GLN A CA 1
ATOM 1125 C C . GLN A 1 142 ? -22.095 16.190 3.705 1.00 90.00 142 GLN A C 1
ATOM 1127 O O . GLN A 1 142 ? -21.012 16.585 3.271 1.00 90.00 142 GLN A O 1
ATOM 1132 N N . ARG A 1 143 ? -22.935 15.486 2.946 1.00 89.50 143 ARG A N 1
ATOM 1133 C CA . ARG A 1 143 ? -22.649 15.145 1.552 1.00 89.50 143 ARG A CA 1
ATOM 1134 C C . ARG A 1 143 ? -22.470 16.407 0.705 1.00 89.50 143 ARG A C 1
ATOM 1136 O O . ARG A 1 143 ? -23.327 17.282 0.715 1.00 89.50 143 ARG A O 1
ATOM 1143 N N . GLY A 1 144 ? -21.376 16.466 -0.052 1.00 87.69 144 GLY A N 1
ATOM 1144 C CA . GLY A 1 144 ? -21.024 17.598 -0.912 1.00 87.69 144 GLY A CA 1
ATOM 1145 C C . GLY A 1 144 ? -20.549 18.841 -0.155 1.00 87.69 144 GLY A C 1
ATOM 1146 O O . GLY A 1 144 ? -20.184 19.828 -0.788 1.00 87.69 144 GLY A O 1
ATOM 1147 N N . GLN A 1 145 ? -20.524 18.808 1.181 1.00 92.00 145 GLN A N 1
ATOM 1148 C CA . GLN A 1 145 ? -20.001 19.904 1.981 1.00 92.00 145 GLN A CA 1
ATOM 1149 C C . GLN A 1 145 ? -18.490 20.003 1.794 1.00 92.00 145 GLN A C 1
ATOM 1151 O O . GLN A 1 145 ? -17.768 19.011 1.909 1.00 92.00 145 GLN A O 1
ATOM 1156 N N . VAL A 1 146 ? -18.025 21.221 1.535 1.00 92.94 146 VAL A N 1
ATOM 1157 C CA . VAL A 1 146 ? -16.604 21.548 1.470 1.00 92.94 146 VAL A CA 1
ATOM 1158 C C . VAL A 1 146 ? -16.161 22.033 2.849 1.00 92.94 146 VAL A C 1
ATOM 1160 O O . VAL A 1 146 ? -16.712 22.995 3.380 1.00 92.94 146 VAL A O 1
ATOM 1163 N N . LEU A 1 147 ? -15.184 21.348 3.432 1.00 92.81 147 LEU A N 1
ATOM 1164 C CA . LEU A 1 147 ? -14.569 21.656 4.715 1.00 92.81 147 LEU A CA 1
ATOM 1165 C C . LEU A 1 147 ? -13.166 22.221 4.484 1.00 92.81 147 LEU A C 1
ATOM 1167 O O . LEU A 1 147 ? -12.367 21.660 3.725 1.00 92.81 147 LEU A O 1
ATOM 1171 N N . GLU A 1 148 ? -12.867 23.324 5.164 1.00 93.62 148 GLU A N 1
ATOM 1172 C CA . GLU A 1 148 ? -11.535 23.920 5.165 1.00 93.62 148 GLU A CA 1
ATOM 1173 C C . GLU A 1 148 ? -10.587 23.045 5.989 1.00 93.62 148 GLU A C 1
ATOM 1175 O O . GLU A 1 148 ? -10.837 22.766 7.161 1.00 93.62 148 GLU A O 1
ATOM 1180 N N . THR A 1 149 ? -9.494 22.599 5.370 1.00 92.38 149 THR A N 1
ATOM 1181 C CA . THR A 1 149 ? -8.513 21.728 6.041 1.00 92.38 149 THR A CA 1
ATOM 1182 C C . THR A 1 149 ? -7.520 22.529 6.887 1.00 92.38 149 THR A C 1
ATOM 1184 O O . THR A 1 149 ? -6.909 22.007 7.820 1.00 92.38 149 THR A O 1
ATOM 1187 N N . GLY A 1 150 ? -7.346 23.814 6.560 1.00 90.75 150 GLY A N 1
ATOM 1188 C CA . GLY A 1 150 ? -6.258 24.645 7.067 1.00 90.75 150 GLY A CA 1
ATOM 1189 C C . GLY A 1 150 ? -4.889 24.278 6.484 1.00 90.75 150 GLY A C 1
ATOM 1190 O O . GLY A 1 150 ? -3.878 24.669 7.063 1.00 90.75 150 GLY A O 1
ATOM 1191 N N . TRP A 1 151 ? -4.821 23.500 5.398 1.00 93.19 151 TRP A N 1
ATOM 1192 C CA . TRP A 1 151 ? -3.575 23.123 4.723 1.00 93.19 151 TRP A CA 1
ATOM 1193 C C . TRP A 1 151 ? -3.439 23.889 3.410 1.00 93.19 151 TRP A C 1
ATOM 1195 O O . TRP A 1 151 ? -3.891 23.411 2.373 1.00 93.19 151 TRP A O 1
ATOM 1205 N N . MET A 1 152 ? -2.796 25.059 3.436 1.00 88.19 152 MET A N 1
ATOM 1206 C CA . MET A 1 152 ? -2.686 25.916 2.242 1.00 88.19 152 MET A CA 1
ATOM 1207 C C . MET A 1 152 ? -4.071 26.085 1.574 1.00 88.19 152 MET A C 1
ATOM 1209 O O . MET A 1 152 ? -5.020 26.440 2.268 1.00 88.19 152 MET A O 1
ATOM 1213 N N . ASP A 1 153 ? -4.203 25.749 0.285 1.00 88.12 153 ASP A N 1
ATOM 1214 C CA . ASP A 1 153 ? -5.452 25.852 -0.485 1.00 88.12 153 ASP A CA 1
ATOM 1215 C C . ASP A 1 153 ? -6.242 24.529 -0.575 1.00 88.12 153 ASP A C 1
ATOM 1217 O O . ASP A 1 153 ? -7.203 24.414 -1.342 1.00 88.12 153 ASP A O 1
ATOM 1221 N N . PHE A 1 154 ? -5.853 23.494 0.180 1.00 91.62 154 PHE A N 1
ATOM 1222 C CA . PHE A 1 154 ? -6.545 22.207 0.144 1.00 91.62 154 PHE A CA 1
ATOM 1223 C C . PHE A 1 154 ? -7.887 22.267 0.870 1.00 91.62 154 PHE A C 1
ATOM 1225 O O . PHE A 1 154 ? -7.988 22.663 2.034 1.00 91.62 154 PHE A O 1
ATOM 1232 N N . LYS A 1 155 ? -8.920 21.751 0.205 1.00 93.31 155 LYS A N 1
ATOM 1233 C CA . LYS A 1 155 ? -10.257 21.581 0.772 1.00 93.31 155 LYS A CA 1
ATOM 1234 C C . LYS A 1 155 ? -10.656 20.120 0.745 1.00 93.31 155 LYS A C 1
ATOM 1236 O O . LYS A 1 155 ? -10.302 19.383 -0.173 1.00 93.31 155 LYS A O 1
ATOM 1241 N N . PHE A 1 156 ? -11.409 19.705 1.750 1.00 93.69 156 PHE A N 1
ATOM 1242 C CA . PHE A 1 156 ? -11.949 18.359 1.828 1.00 93.69 156 PHE A CA 1
ATOM 1243 C C . PHE A 1 156 ? -13.435 18.390 1.497 1.00 93.69 156 PHE A C 1
ATOM 1245 O O . PHE A 1 156 ? -14.156 19.256 1.975 1.00 93.69 156 PHE A O 1
ATOM 1252 N N . SER A 1 157 ? -13.913 17.433 0.710 1.00 92.88 157 SER A N 1
ATOM 1253 C CA . SER A 1 157 ? -15.347 17.217 0.549 1.00 92.88 157 SER A CA 1
ATOM 1254 C C . SER A 1 157 ? -15.652 15.733 0.560 1.00 92.88 157 SER A C 1
ATOM 1256 O O . SER A 1 157 ? -14.858 14.907 0.107 1.00 92.88 157 SER A O 1
ATOM 1258 N N . PHE A 1 158 ? -16.806 15.399 1.119 1.00 88.75 158 PHE A N 1
ATOM 1259 C CA . PHE A 1 158 ? -17.265 14.028 1.227 1.00 88.75 158 PHE A CA 1
ATOM 1260 C C . PHE A 1 158 ? -18.433 13.793 0.272 1.00 88.75 158 PHE A C 1
ATOM 1262 O O . PHE A 1 158 ? -19.481 14.430 0.385 1.00 88.75 158 PHE A O 1
ATOM 1269 N N . ASN A 1 159 ? -18.268 12.854 -0.659 1.00 88.12 159 ASN A N 1
ATOM 1270 C CA . ASN A 1 159 ? -19.264 12.608 -1.701 1.00 88.12 159 ASN A CA 1
ATOM 1271 C C . ASN A 1 159 ? -20.252 11.497 -1.359 1.00 88.12 159 ASN A C 1
ATOM 1273 O O . ASN A 1 159 ? -21.448 11.656 -1.604 1.00 88.12 159 ASN A O 1
ATOM 1277 N N . ASN A 1 160 ? -19.775 10.349 -0.881 1.00 82.88 160 ASN A N 1
ATOM 1278 C CA . ASN A 1 160 ? -20.632 9.219 -0.546 1.00 82.88 160 ASN A CA 1
ATOM 1279 C C . ASN A 1 160 ? -19.904 8.231 0.373 1.00 82.88 160 ASN A C 1
ATOM 1281 O O . ASN A 1 160 ? -18.695 8.051 0.242 1.00 82.88 160 ASN A O 1
ATOM 1285 N N . LEU A 1 161 ? -20.656 7.551 1.241 1.00 79.81 161 LEU A N 1
ATOM 1286 C CA . LEU A 1 161 ? -20.205 6.361 1.960 1.00 79.81 161 LEU A CA 1
ATOM 1287 C C . LEU A 1 161 ? -21.002 5.185 1.406 1.00 79.81 161 LEU A C 1
ATOM 1289 O O . LEU A 1 161 ? -22.216 5.120 1.582 1.00 79.81 161 LEU A O 1
ATOM 1293 N N . VAL A 1 162 ? -20.316 4.260 0.744 1.00 78.88 162 VAL A N 1
ATOM 1294 C CA . VAL A 1 162 ? -20.926 3.013 0.282 1.00 78.88 162 VAL A CA 1
ATOM 1295 C C . VAL A 1 162 ? -20.689 1.970 1.368 1.00 78.88 162 VAL A C 1
ATOM 1297 O O . VAL A 1 162 ? -19.550 1.574 1.602 1.00 78.88 162 VAL A O 1
ATOM 1300 N N . GLN A 1 163 ? -21.756 1.583 2.067 1.00 68.94 163 GLN A N 1
ATOM 1301 C CA . GLN A 1 163 ? -21.724 0.455 3.000 1.00 68.94 163 GLN A CA 1
ATOM 1302 C C . GLN A 1 163 ? -21.750 -0.840 2.182 1.00 68.94 163 GLN A C 1
ATOM 1304 O O . GLN A 1 163 ? -22.402 -0.883 1.140 1.00 68.94 163 GLN A O 1
ATOM 1309 N N . ASP A 1 164 ? -20.982 -1.843 2.607 1.00 67.69 164 ASP A N 1
ATOM 1310 C CA . ASP A 1 164 ? -20.896 -3.155 1.948 1.00 67.69 164 ASP A CA 1
ATOM 1311 C C . ASP A 1 164 ? -20.517 -3.080 0.460 1.00 67.69 164 ASP A C 1
ATOM 1313 O O . ASP A 1 164 ? -21.051 -3.786 -0.398 1.00 67.69 164 ASP A O 1
ATOM 1317 N N . SER A 1 165 ? -19.578 -2.188 0.128 1.00 66.62 165 SER A N 1
ATOM 1318 C CA . SER A 1 165 ? -19.128 -2.022 -1.249 1.00 66.62 165 SER A CA 1
ATOM 1319 C C . SER A 1 165 ? -18.453 -3.290 -1.762 1.00 66.62 165 SER A C 1
ATOM 1321 O O . SER A 1 165 ? -17.429 -3.725 -1.232 1.00 66.62 165 SER A O 1
ATOM 1323 N N . LYS A 1 166 ? -18.966 -3.820 -2.866 1.00 70.69 166 LYS A N 1
ATOM 1324 C CA . LYS A 1 166 ? -18.284 -4.829 -3.669 1.00 70.69 166 LYS A CA 1
ATOM 1325 C C . LYS A 1 166 ? -17.656 -4.154 -4.881 1.00 70.69 166 LYS A C 1
ATOM 1327 O O . LYS A 1 166 ? -18.319 -3.397 -5.589 1.00 70.69 166 LYS A O 1
ATOM 1332 N N . ILE A 1 167 ? -16.379 -4.428 -5.130 1.00 65.88 167 ILE A N 1
ATOM 1333 C CA . ILE A 1 167 ? -15.736 -4.005 -6.375 1.00 65.88 167 ILE A CA 1
ATOM 1334 C C . ILE A 1 167 ? -16.296 -4.889 -7.487 1.00 65.88 167 ILE A C 1
ATOM 1336 O O . ILE A 1 167 ? -16.007 -6.083 -7.548 1.00 65.88 167 ILE A O 1
ATOM 1340 N N . GLU A 1 168 ? -17.109 -4.303 -8.359 1.00 71.56 168 GLU A N 1
ATOM 1341 C CA . GLU A 1 168 ? -17.604 -4.969 -9.560 1.00 71.56 168 GLU A CA 1
ATOM 1342 C C . GLU A 1 168 ? -16.972 -4.343 -10.800 1.00 71.56 168 GLU A C 1
ATOM 1344 O O . GLU A 1 168 ? -16.969 -3.122 -10.977 1.00 71.56 168 GLU A O 1
ATOM 1349 N N . ARG A 1 169 ? -16.418 -5.194 -11.668 1.00 73.25 169 ARG A N 1
ATOM 1350 C CA . ARG A 1 169 ? -15.793 -4.782 -12.923 1.00 73.25 169 ARG A CA 1
ATOM 1351 C C . ARG A 1 169 ? -16.652 -5.248 -14.088 1.00 73.25 169 ARG A C 1
ATOM 1353 O O . ARG A 1 169 ? -16.841 -6.442 -14.288 1.00 73.25 169 ARG A O 1
ATOM 1360 N N . ASN A 1 170 ? -17.147 -4.289 -14.862 1.00 81.44 170 ASN A N 1
ATOM 1361 C CA . ASN A 1 170 ? -17.989 -4.545 -16.024 1.00 81.44 170 ASN A CA 1
ATOM 1362 C C . ASN A 1 170 ? -17.204 -4.278 -17.309 1.00 81.44 170 ASN A C 1
ATOM 1364 O O . ASN A 1 170 ? -16.608 -3.212 -17.462 1.00 81.44 170 ASN A O 1
ATOM 1368 N N . PHE A 1 171 ? -17.244 -5.225 -18.243 1.00 83.19 171 PHE A N 1
ATOM 1369 C CA . PHE A 1 171 ? -16.635 -5.095 -19.563 1.00 83.19 171 PHE A CA 1
ATOM 1370 C C . PHE A 1 171 ? -17.731 -4.802 -20.585 1.00 83.19 171 PHE A C 1
ATOM 1372 O O . PHE A 1 171 ? -18.781 -5.445 -20.584 1.00 83.19 171 PHE A O 1
ATOM 1379 N N . LYS A 1 172 ? -17.508 -3.797 -21.432 1.00 83.75 172 LYS A N 1
ATOM 1380 C CA . LYS A 1 172 ? -18.427 -3.417 -22.506 1.00 83.75 172 LYS A CA 1
ATOM 1381 C C . LYS A 1 172 ? -17.668 -3.400 -23.816 1.00 83.75 172 LYS A C 1
ATOM 1383 O O . LYS A 1 172 ? -16.585 -2.824 -23.895 1.00 83.75 172 LYS A O 1
ATOM 1388 N N . GLU A 1 173 ? -18.251 -4.015 -24.833 1.00 83.94 173 GLU A N 1
ATOM 1389 C CA . GLU A 1 173 ? -17.732 -3.930 -26.189 1.00 83.94 173 GLU A CA 1
ATOM 1390 C C . GLU A 1 173 ? -17.867 -2.489 -26.703 1.00 83.94 173 GLU A C 1
ATOM 1392 O O . GLU A 1 173 ? -18.913 -1.854 -26.546 1.00 83.94 173 GLU A O 1
ATOM 1397 N N . VAL A 1 174 ? -16.800 -1.965 -27.306 1.00 84.44 174 VAL A N 1
ATOM 1398 C CA . VAL A 1 174 ? -16.765 -0.615 -27.878 1.00 84.44 174 VAL A CA 1
ATOM 1399 C C . VAL A 1 174 ? -16.385 -0.720 -29.348 1.00 84.44 174 VAL A C 1
ATOM 1401 O O . VAL A 1 174 ? -15.361 -1.306 -29.693 1.00 84.44 174 VAL A O 1
ATOM 1404 N N . LYS A 1 175 ? -17.198 -0.124 -30.227 1.00 83.94 175 LYS A N 1
ATOM 1405 C CA . LYS A 1 175 ? -16.872 -0.013 -31.654 1.00 83.94 175 LYS A CA 1
ATOM 1406 C C . LYS A 1 175 ? -15.788 1.044 -31.847 1.00 83.94 175 LYS A C 1
ATOM 1408 O O . LYS A 1 175 ? -15.994 2.201 -31.488 1.00 83.94 175 LYS A O 1
ATOM 1413 N N . LEU A 1 176 ? -14.661 0.653 -32.436 1.00 82.12 176 LEU A N 1
ATOM 1414 C CA . LEU A 1 176 ? -13.543 1.561 -32.686 1.00 82.12 176 LEU A CA 1
ATOM 1415 C C . LEU A 1 176 ? -13.736 2.349 -33.986 1.00 82.12 176 LEU A C 1
ATOM 1417 O O . LEU A 1 176 ? -13.957 1.736 -35.036 1.00 82.12 176 LEU A O 1
ATOM 1421 N N . PRO A 1 177 ? -13.632 3.691 -33.956 1.00 78.31 177 PRO A N 1
ATOM 1422 C CA . PRO A 1 177 ? -13.515 4.488 -35.170 1.00 78.31 177 PRO A CA 1
ATOM 1423 C C . PRO A 1 177 ? -12.270 4.079 -35.967 1.00 78.31 177 PRO A C 1
ATOM 1425 O O . PRO A 1 177 ? -11.222 3.772 -35.396 1.00 78.31 177 PRO A O 1
ATOM 1428 N N . LYS A 1 178 ? -12.361 4.089 -37.302 1.00 77.94 178 LYS A N 1
ATOM 1429 C CA . LYS A 1 178 ? -11.215 3.769 -38.169 1.00 77.94 178 LYS A CA 1
ATOM 1430 C C . LYS A 1 178 ? -10.038 4.704 -37.862 1.00 77.94 178 LYS A C 1
ATOM 1432 O O . LYS A 1 178 ? -10.202 5.919 -37.885 1.00 77.94 178 LYS A O 1
ATOM 1437 N N . GLY A 1 179 ? -8.859 4.128 -37.631 1.00 77.94 179 GLY A N 1
ATOM 1438 C CA . GLY A 1 179 ? -7.615 4.873 -37.409 1.00 77.94 179 GLY A CA 1
ATOM 1439 C C . GLY A 1 179 ? -7.392 5.376 -35.979 1.00 77.94 179 GLY A C 1
ATOM 1440 O O . GLY A 1 179 ? -6.414 6.081 -35.756 1.00 77.94 179 GLY A O 1
ATOM 1441 N N . GLN A 1 180 ? -8.256 5.028 -35.021 1.00 74.00 180 GLN A N 1
ATOM 1442 C CA . GLN A 1 180 ? -8.040 5.332 -33.603 1.00 74.00 180 GLN A CA 1
ATOM 1443 C C . GLN A 1 180 ? -7.608 4.081 -32.837 1.00 74.00 180 GLN A C 1
ATOM 1445 O O . GLN A 1 180 ? -8.140 2.991 -33.060 1.00 74.00 180 GLN A O 1
ATOM 1450 N N . GLU A 1 181 ? -6.660 4.244 -31.913 1.00 71.56 181 GLU A N 1
ATOM 1451 C CA . GLU A 1 181 ? -6.356 3.202 -30.934 1.00 71.56 181 GLU A CA 1
ATOM 1452 C C . GLU A 1 181 ? -7.518 3.069 -29.946 1.00 71.56 181 GLU A C 1
ATOM 1454 O O . GLU A 1 181 ? -8.035 4.053 -29.415 1.00 71.56 181 GLU A O 1
ATOM 1459 N N . GLY A 1 182 ? -7.959 1.831 -29.735 1.00 71.81 182 GLY A N 1
ATOM 1460 C CA . GLY A 1 182 ? -9.029 1.514 -28.801 1.00 71.81 182 GLY A CA 1
ATOM 1461 C C . GLY A 1 182 ? -8.580 1.431 -27.348 1.00 71.81 182 GLY A C 1
ATOM 1462 O O . GLY A 1 182 ? -7.380 1.437 -27.064 1.00 71.81 182 GLY A O 1
ATOM 1463 N N . PRO A 1 183 ? -9.534 1.287 -26.407 1.00 77.75 183 PRO A N 1
ATOM 1464 C CA . PRO A 1 183 ? -9.183 0.939 -25.043 1.00 77.75 183 PRO A CA 1
ATOM 1465 C C . PRO A 1 183 ? -8.451 -0.415 -25.027 1.00 77.75 183 PRO A C 1
ATOM 1467 O O . PRO A 1 183 ? -8.620 -1.218 -25.954 1.00 77.75 183 PRO A O 1
ATOM 1470 N N . PRO A 1 184 ? -7.646 -0.696 -23.985 1.00 79.00 184 PRO A N 1
ATOM 1471 C CA . PRO A 1 184 ? -6.956 -1.972 -23.867 1.00 79.00 184 PRO A CA 1
ATOM 1472 C C . PRO A 1 184 ? -7.930 -3.148 -24.044 1.00 79.00 184 PRO A C 1
ATOM 1474 O O . PRO A 1 184 ? -9.011 -3.129 -23.450 1.00 79.00 184 PRO A O 1
ATOM 1477 N N . PRO A 1 185 ? -7.571 -4.167 -24.842 1.00 84.38 185 PRO A N 1
ATOM 1478 C CA . PRO A 1 185 ? -8.435 -5.318 -25.056 1.00 84.38 185 PRO A CA 1
ATOM 1479 C C . PRO A 1 185 ? -8.644 -6.103 -23.757 1.00 84.38 185 PRO A C 1
ATOM 1481 O O . PRO A 1 185 ? -7.812 -6.075 -22.843 1.00 84.38 185 PRO A O 1
ATOM 1484 N N . ALA A 1 186 ? -9.746 -6.846 -23.715 1.00 89.56 186 ALA A N 1
ATOM 1485 C CA . ALA A 1 186 ? -10.051 -7.813 -22.673 1.00 89.56 186 ALA A CA 1
ATOM 1486 C C . ALA A 1 186 ? -10.389 -9.171 -23.300 1.00 89.56 186 ALA A C 1
ATOM 1488 O O . ALA A 1 186 ? -10.901 -9.235 -24.419 1.00 89.56 186 ALA A O 1
ATOM 1489 N N . LEU A 1 187 ? -10.107 -10.249 -22.575 1.00 89.81 187 LEU A N 1
ATOM 1490 C CA . LEU A 1 187 ? -10.459 -11.614 -22.942 1.00 89.81 187 LEU A CA 1
ATOM 1491 C C . LEU A 1 187 ? -11.710 -12.053 -22.190 1.00 89.81 187 LEU A C 1
ATOM 1493 O O . LEU A 1 187 ? -11.767 -11.934 -20.967 1.00 89.81 187 LEU A O 1
ATOM 1497 N N . HIS A 1 188 ? -12.674 -12.620 -22.915 1.00 92.19 188 HIS A N 1
ATOM 1498 C CA . HIS A 1 188 ? -13.752 -13.405 -22.321 1.00 92.19 188 HIS A CA 1
ATOM 1499 C C . HIS A 1 188 ? -13.343 -14.871 -22.315 1.00 92.19 188 HIS A C 1
ATOM 1501 O O . HIS A 1 188 ? -13.117 -15.467 -23.367 1.00 92.19 188 HIS A O 1
ATOM 1507 N N . LEU A 1 189 ? -13.198 -15.439 -21.126 1.00 91.88 189 LEU A N 1
ATOM 1508 C CA . LEU A 1 189 ? -12.633 -16.759 -20.927 1.00 91.88 189 LEU A CA 1
ATOM 1509 C C . LEU A 1 189 ? -13.704 -17.708 -20.401 1.00 91.88 189 LEU A C 1
ATOM 1511 O O . LEU A 1 189 ? -14.290 -17.475 -19.345 1.00 91.88 189 LEU A O 1
ATOM 1515 N N . HIS A 1 190 ? -13.940 -18.786 -21.144 1.00 93.00 190 HIS A N 1
ATOM 1516 C CA . HIS A 1 190 ? -14.846 -19.861 -20.763 1.00 93.00 190 HIS A CA 1
ATOM 1517 C C . HIS A 1 190 ? -14.034 -21.074 -20.326 1.00 93.00 190 HIS A C 1
ATOM 1519 O O . HIS A 1 190 ? -13.281 -21.640 -21.118 1.00 93.00 190 HIS A O 1
ATOM 1525 N N . LEU A 1 191 ? -14.199 -21.483 -19.074 1.00 90.69 191 LEU A N 1
ATOM 1526 C CA . LEU A 1 191 ? -13.565 -22.676 -18.531 1.00 90.69 191 LEU A CA 1
ATOM 1527 C C . LEU A 1 191 ? -14.615 -23.752 -18.291 1.00 90.69 191 LEU A C 1
ATOM 1529 O O . LEU A 1 191 ? -15.685 -23.459 -17.760 1.00 90.69 191 LEU A O 1
ATOM 1533 N N . ALA A 1 192 ? -14.315 -24.995 -18.668 1.00 91.12 192 ALA A N 1
ATOM 1534 C CA . ALA A 1 192 ? -15.225 -26.116 -18.480 1.00 91.12 192 ALA A CA 1
ATOM 1535 C C . ALA A 1 192 ? -14.480 -27.395 -18.084 1.00 91.12 192 ALA A C 1
ATOM 1537 O O . ALA A 1 192 ? -13.485 -27.755 -18.715 1.00 91.12 192 ALA A O 1
ATOM 1538 N N . ARG A 1 193 ? -14.979 -28.106 -17.067 1.00 87.12 193 ARG A N 1
ATOM 1539 C CA . ARG A 1 193 ? -14.459 -29.418 -16.651 1.00 87.12 193 ARG A CA 1
ATOM 1540 C C . ARG A 1 193 ? -15.533 -30.214 -15.916 1.00 87.12 193 ARG A C 1
ATOM 1542 O O . ARG A 1 193 ? -16.191 -29.687 -15.034 1.00 87.12 193 ARG A O 1
ATOM 1549 N N . GLY A 1 194 ? -15.703 -31.490 -16.271 1.00 82.62 194 GLY A N 1
ATOM 1550 C CA . GLY A 1 194 ? -16.609 -32.397 -15.548 1.00 82.62 194 GLY A CA 1
ATOM 1551 C C . GLY A 1 194 ? -18.079 -31.953 -15.519 1.00 82.62 194 GLY A C 1
ATOM 1552 O O . GLY A 1 194 ? -18.784 -32.275 -14.575 1.00 82.62 194 GLY A O 1
ATOM 1553 N N . GLY A 1 195 ? -18.534 -31.190 -16.518 1.00 84.62 195 GLY A N 1
ATOM 1554 C CA . GLY A 1 195 ? -19.885 -30.614 -16.559 1.00 84.62 195 GLY A CA 1
ATOM 1555 C C . GLY A 1 195 ? -20.008 -29.229 -15.914 1.00 84.62 195 GLY A C 1
ATOM 1556 O O . GLY A 1 195 ? -20.936 -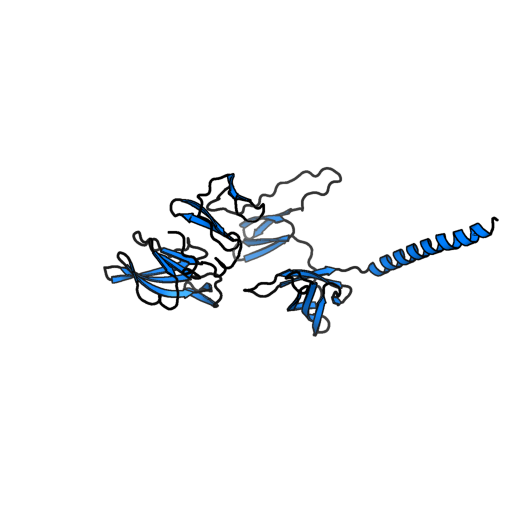28.496 -16.251 1.00 84.62 195 GLY A O 1
ATOM 1557 N N . GLU A 1 196 ? -19.049 -28.814 -15.083 1.00 86.81 196 GLU A N 1
ATOM 1558 C CA . GLU A 1 196 ? -18.981 -27.449 -14.557 1.00 86.81 196 GLU A CA 1
ATOM 1559 C C . GLU A 1 196 ? -18.472 -26.477 -15.622 1.00 86.81 196 GLU A C 1
ATOM 1561 O O . GLU A 1 196 ? -17.581 -26.806 -16.413 1.00 86.81 196 GLU A O 1
ATOM 1566 N N . ARG A 1 197 ? -19.039 -25.266 -15.637 1.00 90.56 197 ARG A N 1
ATOM 1567 C CA . ARG A 1 197 ? -18.655 -24.174 -16.537 1.00 90.56 197 ARG A CA 1
ATOM 1568 C C . ARG A 1 197 ? -18.555 -22.865 -15.765 1.00 90.56 197 ARG A C 1
ATOM 1570 O O . ARG A 1 197 ? -19.468 -22.525 -15.019 1.00 90.56 197 ARG A O 1
ATOM 1577 N N . GLN A 1 198 ? -17.483 -22.118 -15.993 1.00 90.25 198 GLN A N 1
ATOM 1578 C CA . GLN A 1 198 ? -17.271 -20.775 -15.455 1.00 90.25 198 GLN A CA 1
ATOM 1579 C C . GLN A 1 198 ? -16.867 -19.809 -16.570 1.00 90.25 198 GLN A C 1
ATOM 1581 O O . GLN A 1 198 ? -16.336 -20.209 -17.609 1.00 90.25 198 GLN A O 1
ATOM 1586 N N . SER A 1 199 ? -17.159 -18.528 -16.362 1.00 91.19 199 SER A N 1
ATOM 1587 C CA . SER A 1 199 ? -16.910 -17.448 -17.316 1.00 91.19 199 SER A CA 1
ATOM 1588 C C . SER A 1 199 ? -16.257 -16.284 -16.587 1.00 91.19 199 SER A C 1
ATOM 1590 O O . SER A 1 199 ? -16.828 -15.786 -15.618 1.00 91.19 199 SER A O 1
ATOM 1592 N N . HIS A 1 200 ? -15.121 -15.810 -17.091 1.00 90.06 200 HIS A N 1
ATOM 1593 C CA . HIS A 1 200 ? -14.404 -14.667 -16.533 1.00 90.06 200 HIS A CA 1
ATOM 1594 C C . HIS A 1 200 ? -13.994 -13.692 -17.628 1.00 90.06 200 HIS A C 1
ATOM 1596 O O . HIS A 1 200 ? -13.636 -14.098 -18.730 1.00 90.06 200 HIS A O 1
ATOM 1602 N N . TRP A 1 201 ? -14.018 -12.404 -17.308 1.00 90.38 201 TRP A N 1
ATOM 1603 C CA . TRP A 1 201 ? -13.398 -11.378 -18.134 1.00 90.38 201 TRP A CA 1
ATOM 1604 C C . TRP A 1 201 ? -12.040 -11.003 -17.547 1.00 90.38 201 TRP A C 1
ATOM 1606 O O . TRP A 1 201 ? -11.920 -10.849 -16.334 1.00 90.38 201 TRP A O 1
ATOM 1616 N N . LEU A 1 202 ? -11.034 -10.861 -18.408 1.00 90.50 202 LEU A N 1
ATOM 1617 C CA . LEU A 1 202 ? -9.666 -10.509 -18.035 1.00 90.50 202 LEU A CA 1
ATOM 1618 C C . LEU A 1 202 ? -9.162 -9.363 -18.912 1.00 90.50 202 LEU A C 1
ATOM 1620 O O . LEU A 1 202 ? -9.018 -9.520 -20.122 1.00 90.50 202 LEU A O 1
ATOM 1624 N N . GLY A 1 203 ? -8.857 -8.218 -18.315 1.00 89.00 203 GLY A N 1
ATOM 1625 C CA . GLY A 1 203 ? -8.073 -7.153 -18.932 1.00 89.00 203 GLY A CA 1
ATOM 1626 C C . GLY A 1 203 ? -6.577 -7.481 -18.960 1.00 89.00 203 GLY A C 1
ATOM 1627 O O . GLY A 1 203 ? -6.092 -8.375 -18.266 1.00 89.00 203 GLY A O 1
ATOM 1628 N N . ARG A 1 204 ? -5.813 -6.766 -19.794 1.00 85.75 204 ARG A N 1
ATOM 1629 C CA . ARG A 1 204 ? -4.356 -6.955 -19.879 1.00 85.75 204 ARG A CA 1
ATOM 1630 C C . ARG A 1 204 ? -3.684 -6.631 -18.536 1.00 85.75 204 ARG A C 1
ATOM 1632 O O . ARG A 1 204 ? -3.823 -5.520 -18.036 1.00 85.75 204 ARG A O 1
ATOM 1639 N N . GLY A 1 205 ? -2.892 -7.568 -18.025 1.00 81.00 205 GLY A N 1
ATOM 1640 C CA . GLY A 1 205 ? -2.220 -7.518 -16.725 1.00 81.00 205 GLY A CA 1
ATOM 1641 C C . GLY A 1 205 ? -3.010 -8.173 -15.589 1.00 81.00 205 GLY A C 1
ATOM 1642 O O . GLY A 1 205 ? -2.514 -8.214 -14.468 1.00 81.00 205 GLY A O 1
ATOM 1643 N N . GLU A 1 206 ? -4.218 -8.676 -15.851 1.00 84.12 206 GLU A N 1
ATOM 1644 C CA . GLU A 1 206 ? -5.051 -9.306 -14.828 1.00 84.12 206 GLU A CA 1
ATOM 1645 C C . GLU A 1 206 ? -4.847 -10.818 -14.751 1.00 84.12 206 GLU A C 1
ATOM 1647 O O . GLU A 1 206 ? -4.500 -11.482 -15.732 1.00 84.12 206 GLU A O 1
ATOM 1652 N N . GLN A 1 207 ? -5.139 -11.358 -13.570 1.00 88.62 207 GLN A N 1
ATOM 1653 C CA . GLN A 1 207 ? -5.206 -12.786 -13.303 1.00 88.62 207 GLN A CA 1
ATOM 1654 C C . GLN A 1 207 ? -6.497 -13.127 -12.564 1.00 88.62 207 GLN A C 1
ATOM 1656 O O . GLN A 1 207 ? -6.993 -12.332 -11.766 1.00 88.62 207 GLN A O 1
ATOM 1661 N N . VAL A 1 208 ? -7.021 -14.321 -12.815 1.00 89.19 208 VAL A N 1
ATOM 1662 C CA . VAL A 1 208 ? -8.162 -14.887 -12.100 1.00 89.19 208 VAL A CA 1
ATOM 1663 C C . VAL A 1 208 ? -7.838 -16.301 -11.653 1.00 89.19 208 VAL A C 1
ATOM 1665 O O . VAL A 1 208 ? -7.181 -17.064 -12.363 1.00 89.19 208 VAL A O 1
ATOM 1668 N N . GLU A 1 209 ? -8.323 -16.644 -10.468 1.00 88.94 209 GLU A N 1
ATOM 1669 C CA . GLU A 1 209 ? -8.339 -18.007 -9.970 1.00 88.94 209 GLU A CA 1
ATOM 1670 C C . GLU A 1 209 ? -9.727 -18.604 -10.218 1.00 88.94 209 GLU A C 1
ATOM 1672 O O . GLU A 1 209 ? -10.738 -18.055 -9.781 1.00 88.94 209 GLU A O 1
ATOM 1677 N N . ALA A 1 210 ? -9.781 -19.712 -10.949 1.00 87.25 210 ALA A N 1
ATOM 1678 C CA . ALA A 1 210 ? -11.009 -20.412 -11.285 1.00 87.25 210 ALA A CA 1
ATOM 1679 C C . ALA A 1 210 ? -10.952 -21.838 -10.741 1.00 87.25 210 ALA A C 1
ATOM 1681 O O . ALA A 1 210 ? -10.066 -22.624 -11.089 1.00 87.25 210 ALA A O 1
ATOM 1682 N N . ARG A 1 211 ? -11.908 -22.181 -9.881 1.00 88.38 211 ARG A N 1
ATOM 1683 C CA . ARG A 1 211 ? -12.017 -23.514 -9.289 1.00 88.38 211 ARG A CA 1
ATOM 1684 C C . ARG A 1 211 ? -13.048 -24.330 -10.057 1.00 88.38 211 ARG A C 1
ATOM 1686 O O . ARG A 1 211 ? -14.207 -23.935 -10.110 1.00 88.38 211 ARG A O 1
ATOM 1693 N N . LEU A 1 212 ? -12.623 -25.458 -10.623 1.00 88.62 212 LEU A N 1
ATOM 1694 C CA . LEU A 1 212 ? -13.476 -26.386 -11.372 1.00 88.62 212 LEU A CA 1
ATOM 1695 C C . LEU A 1 212 ? -13.320 -27.788 -10.781 1.00 88.62 212 LEU A C 1
ATOM 1697 O O . LEU A 1 212 ? -12.289 -28.455 -10.972 1.00 88.62 212 LEU A O 1
ATOM 1701 N N . GLY A 1 213 ? -14.341 -28.206 -10.037 1.00 84.44 213 GLY A N 1
ATOM 1702 C CA . GLY A 1 213 ? -14.338 -29.376 -9.172 1.00 84.44 213 GLY A CA 1
ATOM 1703 C C . GLY A 1 213 ? -13.262 -29.296 -8.084 1.00 84.44 213 GLY A C 1
ATOM 1704 O O . GLY A 1 213 ? -13.249 -28.412 -7.223 1.00 84.44 213 GLY A O 1
ATOM 1705 N N . ASP A 1 214 ? -12.335 -30.250 -8.136 1.00 86.62 214 ASP A N 1
ATOM 1706 C CA . ASP A 1 214 ? -11.227 -30.429 -7.196 1.00 86.62 214 ASP A CA 1
ATOM 1707 C C . ASP A 1 214 ? -9.954 -29.650 -7.560 1.00 86.62 214 ASP A C 1
ATOM 1709 O O . ASP A 1 214 ? -9.005 -29.638 -6.778 1.00 86.62 214 ASP A O 1
ATOM 1713 N N . LYS A 1 215 ? -9.909 -29.003 -8.734 1.00 85.81 215 LYS A N 1
ATOM 1714 C CA . LYS A 1 215 ? -8.724 -28.268 -9.196 1.00 85.81 215 LYS A CA 1
ATOM 1715 C C . LYS A 1 215 ? -8.954 -26.771 -9.239 1.00 85.81 215 LYS A C 1
ATOM 1717 O O . LYS A 1 215 ? -10.013 -26.287 -9.638 1.00 85.81 215 LYS A O 1
ATOM 1722 N N . THR A 1 216 ? -7.883 -26.066 -8.919 1.00 89.44 216 THR A N 1
ATOM 1723 C CA . THR A 1 216 ? -7.750 -24.625 -9.054 1.00 89.44 216 THR A CA 1
ATOM 1724 C C . THR A 1 216 ? -6.889 -24.311 -10.271 1.00 89.44 216 THR A C 1
ATOM 1726 O O . THR A 1 216 ? -5.800 -24.861 -10.428 1.00 89.44 216 THR A O 1
ATOM 1729 N N . TYR A 1 217 ? -7.370 -23.412 -11.122 1.00 88.56 217 TYR A N 1
ATOM 1730 C CA . TYR A 1 217 ? -6.663 -22.897 -12.287 1.00 88.56 217 TYR A CA 1
ATOM 1731 C C . TYR A 1 217 ? -6.363 -21.419 -12.075 1.00 88.56 217 TYR A C 1
ATOM 1733 O O . TYR A 1 217 ? -7.272 -20.643 -11.799 1.00 88.56 217 TYR A O 1
ATOM 1741 N N . GLN A 1 218 ? -5.107 -21.018 -12.247 1.00 91.06 218 GLN A N 1
ATOM 1742 C CA . GLN A 1 218 ? -4.744 -19.608 -12.346 1.00 91.06 218 GLN A CA 1
ATOM 1743 C C . GLN A 1 218 ? -4.601 -19.247 -13.818 1.00 91.06 218 GLN A C 1
ATOM 1745 O O . GLN A 1 218 ? -3.834 -19.873 -14.552 1.00 91.06 218 GLN A O 1
ATOM 1750 N N . VAL A 1 219 ? -5.369 -18.257 -14.257 1.00 90.50 219 VAL A N 1
ATOM 1751 C CA . VAL A 1 219 ? -5.381 -17.800 -15.643 1.00 90.50 219 VAL A CA 1
ATOM 1752 C C . VAL A 1 219 ? -5.065 -16.317 -15.662 1.00 90.50 219 VAL A C 1
ATOM 1754 O O . VAL A 1 219 ? -5.782 -15.523 -15.061 1.00 90.50 219 VAL A O 1
ATOM 1757 N N . ALA A 1 220 ? -3.996 -15.946 -16.359 1.00 89.94 220 ALA A N 1
ATOM 1758 C CA . ALA A 1 220 ? -3.570 -14.563 -16.504 1.00 89.94 220 ALA A CA 1
ATOM 1759 C C . ALA A 1 220 ? -3.601 -14.139 -17.971 1.00 89.94 220 ALA A C 1
ATOM 1761 O O . ALA A 1 220 ? -3.232 -14.907 -18.863 1.00 89.94 220 ALA A O 1
ATOM 1762 N N . TYR A 1 221 ? -4.010 -12.898 -18.217 1.00 90.12 221 TYR A N 1
ATOM 1763 C CA . TYR A 1 221 ? -3.907 -12.269 -19.524 1.00 90.12 221 TYR A CA 1
ATOM 1764 C C . TYR A 1 221 ? -2.884 -11.147 -19.455 1.00 90.12 221 TYR A C 1
ATOM 1766 O O . TYR A 1 221 ? -3.040 -10.198 -18.698 1.00 90.12 221 TYR A O 1
ATOM 1774 N N . GLY A 1 222 ? -1.831 -11.218 -20.260 1.00 85.94 222 GLY A N 1
ATOM 1775 C CA . GLY A 1 222 ? -0.769 -10.226 -20.226 1.00 85.94 222 GLY A CA 1
ATOM 1776 C C . GLY A 1 222 ? 0.182 -10.346 -21.401 1.00 85.94 222 GLY A C 1
ATOM 1777 O O . GLY A 1 222 ? -0.029 -11.127 -22.331 1.00 85.94 222 GLY A O 1
ATOM 1778 N N . LEU A 1 223 ? 1.243 -9.546 -21.357 1.00 80.25 223 LEU A N 1
ATOM 1779 C CA . LEU A 1 223 ? 2.356 -9.702 -22.284 1.00 80.25 223 LEU A CA 1
ATOM 1780 C C . LEU A 1 223 ? 3.072 -11.023 -21.993 1.00 80.25 223 LEU A C 1
ATOM 1782 O O . LEU A 1 223 ? 3.162 -11.455 -20.846 1.00 80.25 223 LEU A O 1
ATOM 1786 N N . LYS A 1 224 ? 3.606 -11.656 -23.038 1.00 81.12 224 LYS A N 1
ATOM 1787 C CA . LYS A 1 224 ? 4.442 -12.844 -22.879 1.00 81.12 224 LYS A CA 1
ATOM 1788 C C . LYS A 1 224 ? 5.670 -12.482 -22.041 1.00 81.12 224 LYS A C 1
ATOM 1790 O O . LYS A 1 224 ? 6.536 -11.748 -22.515 1.00 81.12 224 LYS A O 1
ATOM 1795 N N . SER A 1 225 ? 5.764 -13.035 -20.837 1.00 78.31 225 SER A N 1
ATOM 1796 C CA . SER A 1 225 ? 6.962 -12.919 -20.010 1.00 78.31 225 SER A CA 1
ATOM 1797 C C . SER A 1 225 ? 8.128 -13.648 -20.673 1.00 78.31 225 SER A C 1
ATOM 1799 O O . SER A 1 225 ? 7.977 -14.757 -21.193 1.00 78.31 225 SER A O 1
ATOM 1801 N N . LYS A 1 226 ? 9.303 -13.020 -20.664 1.00 82.31 226 LYS A N 1
ATOM 1802 C CA . LYS A 1 226 ? 10.563 -13.653 -21.054 1.00 82.31 226 LYS A CA 1
ATOM 1803 C C . LYS A 1 226 ? 11.485 -13.679 -19.837 1.00 82.31 226 LYS A C 1
ATOM 1805 O O . LYS A 1 226 ? 11.655 -12.625 -19.225 1.00 82.31 226 LYS A O 1
ATOM 1810 N N . PRO A 1 227 ? 12.071 -14.836 -19.486 1.00 85.38 227 PRO A N 1
ATOM 1811 C CA . PRO A 1 227 ? 13.065 -14.884 -18.425 1.00 85.38 227 PRO A CA 1
ATOM 1812 C C . PRO A 1 227 ? 14.279 -14.043 -18.829 1.00 85.38 227 PRO A C 1
ATOM 1814 O O . PRO A 1 227 ? 14.718 -14.096 -19.980 1.00 85.38 227 PRO A O 1
ATOM 1817 N N . LEU A 1 228 ? 14.806 -13.266 -17.883 1.00 87.75 228 LEU A N 1
ATOM 1818 C CA . LEU A 1 228 ? 15.965 -12.400 -18.115 1.00 87.75 228 LEU A CA 1
ATOM 1819 C C . LEU A 1 228 ? 17.292 -13.179 -18.078 1.00 87.75 228 LEU A C 1
ATOM 1821 O O . LEU A 1 228 ? 18.277 -12.738 -18.666 1.00 87.75 228 LEU A O 1
ATOM 1825 N N . GLY A 1 229 ? 17.299 -14.367 -17.460 1.00 90.25 229 GLY A N 1
ATOM 1826 C CA . GLY A 1 229 ? 18.479 -15.232 -17.339 1.00 90.25 229 GLY A CA 1
ATOM 1827 C C . GLY A 1 229 ? 19.413 -14.861 -16.185 1.00 90.25 229 GLY A C 1
ATOM 1828 O O . GLY A 1 229 ? 20.569 -15.271 -16.188 1.00 90.25 229 GLY A O 1
ATOM 1829 N N . PHE A 1 230 ? 18.922 -14.074 -15.232 1.00 93.19 230 PHE A N 1
ATOM 1830 C CA . PHE A 1 230 ? 19.576 -13.738 -13.975 1.00 93.19 230 PHE A CA 1
ATOM 1831 C C . PHE A 1 230 ? 18.509 -13.464 -12.913 1.00 93.19 230 PHE A C 1
ATOM 1833 O O . PHE A 1 230 ? 17.382 -13.097 -13.260 1.00 93.19 230 PHE A O 1
ATOM 1840 N N . ASP A 1 231 ? 18.888 -13.597 -11.647 1.00 91.94 231 ASP A N 1
ATOM 1841 C CA . ASP A 1 231 ? 18.077 -13.186 -10.505 1.00 91.94 231 ASP A CA 1
ATOM 1842 C C . ASP A 1 231 ? 18.661 -11.924 -9.869 1.00 91.94 231 ASP A C 1
ATOM 1844 O O . ASP A 1 231 ? 19.867 -11.668 -9.925 1.00 91.94 231 ASP A O 1
ATOM 1848 N N . LEU A 1 232 ? 17.780 -11.116 -9.289 1.00 90.06 232 LEU A N 1
ATOM 1849 C CA . LEU A 1 232 ? 18.125 -9.870 -8.620 1.00 90.06 232 LEU A CA 1
ATOM 1850 C C . LEU A 1 232 ? 17.377 -9.777 -7.302 1.00 90.06 232 LEU A C 1
ATOM 1852 O O . LEU A 1 232 ? 16.167 -10.001 -7.253 1.00 90.06 232 LEU A O 1
ATOM 1856 N N . TYR A 1 233 ? 18.086 -9.369 -6.259 1.00 90.25 233 TYR A N 1
ATOM 1857 C CA . TYR A 1 233 ? 17.478 -8.986 -4.995 1.00 90.25 233 TYR A CA 1
ATOM 1858 C C . TYR A 1 233 ? 18.130 -7.713 -4.464 1.00 90.25 233 TYR A C 1
ATOM 1860 O O . TYR A 1 233 ? 19.324 -7.478 -4.648 1.00 90.25 233 TYR A O 1
ATOM 1868 N N . LEU A 1 234 ? 17.323 -6.870 -3.827 1.00 90.44 234 LEU A N 1
ATOM 1869 C CA . LEU A 1 234 ? 17.795 -5.633 -3.222 1.00 90.44 234 LEU A CA 1
ATOM 1870 C C . LEU A 1 234 ? 18.478 -5.963 -1.892 1.00 90.44 234 LEU A C 1
ATOM 1872 O O . LEU A 1 234 ? 17.864 -6.590 -1.029 1.00 90.44 234 LEU A O 1
ATOM 1876 N N . LYS A 1 235 ? 19.741 -5.560 -1.747 1.00 89.50 235 LYS A N 1
ATOM 1877 C CA . LYS A 1 235 ? 20.486 -5.649 -0.486 1.00 89.50 235 LYS A CA 1
ATOM 1878 C C . LYS A 1 235 ? 20.288 -4.396 0.348 1.00 89.50 235 LYS A C 1
ATOM 1880 O O . LYS A 1 235 ? 19.988 -4.502 1.531 1.00 89.50 235 LYS A O 1
ATOM 1885 N N . ASP A 1 236 ? 20.448 -3.241 -0.286 1.00 89.25 236 ASP A N 1
ATOM 1886 C CA . ASP A 1 236 ? 20.319 -1.942 0.359 1.00 89.25 236 ASP A CA 1
ATOM 1887 C C . ASP A 1 236 ? 19.885 -0.881 -0.656 1.00 89.25 236 ASP A C 1
ATOM 1889 O O . ASP A 1 236 ? 20.136 -1.012 -1.859 1.00 89.25 236 ASP A O 1
ATOM 1893 N N . PHE A 1 237 ? 19.224 0.163 -0.170 1.00 89.31 237 PHE A N 1
ATOM 1894 C CA . PHE A 1 237 ? 18.842 1.314 -0.973 1.00 89.31 237 PHE A CA 1
ATOM 1895 C C . PHE A 1 237 ? 19.316 2.591 -0.289 1.00 89.31 237 PHE A C 1
ATOM 1897 O O . PHE A 1 237 ? 18.867 2.934 0.804 1.00 89.31 237 PHE A O 1
ATOM 1904 N N . VAL A 1 238 ? 20.203 3.317 -0.961 1.00 87.25 238 VAL A N 1
ATOM 1905 C CA . VAL A 1 238 ? 20.803 4.543 -0.439 1.00 87.25 238 VAL A CA 1
ATOM 1906 C C . VAL A 1 238 ? 20.211 5.733 -1.176 1.00 87.25 238 VAL A C 1
ATOM 1908 O O . VAL A 1 238 ? 20.162 5.761 -2.404 1.00 87.25 238 VAL A O 1
ATOM 1911 N N . MET A 1 239 ? 19.768 6.737 -0.420 1.00 85.69 239 MET A N 1
ATOM 1912 C CA . MET A 1 239 ? 19.253 7.991 -0.962 1.00 85.69 239 MET A CA 1
ATOM 1913 C C . MET A 1 239 ? 20.048 9.166 -0.395 1.00 85.69 239 MET A C 1
ATOM 1915 O O . MET A 1 239 ? 20.041 9.415 0.811 1.00 85.69 239 MET A O 1
ATOM 1919 N N . GLY A 1 240 ? 20.737 9.891 -1.273 1.00 79.19 240 GLY A N 1
ATOM 1920 C CA . GLY A 1 240 ? 21.392 11.149 -0.930 1.00 79.19 240 GLY A CA 1
ATOM 1921 C C . GLY A 1 240 ? 20.377 12.286 -0.851 1.00 79.19 240 GLY A C 1
ATOM 1922 O O . GLY A 1 240 ? 19.382 12.276 -1.574 1.00 79.19 240 GLY A O 1
ATOM 1923 N N . HIS A 1 241 ? 20.638 13.288 -0.011 1.00 80.75 241 HIS A N 1
ATOM 1924 C CA . HIS A 1 241 ? 19.820 14.499 0.086 1.00 80.75 241 HIS A CA 1
ATOM 1925 C C . HIS A 1 241 ? 20.642 15.752 -0.205 1.00 80.75 241 HIS A C 1
ATOM 1927 O O . HIS A 1 241 ? 21.814 15.835 0.176 1.00 80.75 241 HIS A O 1
ATOM 1933 N N . TYR A 1 242 ? 20.012 16.775 -0.792 1.00 77.12 242 TYR A N 1
ATOM 1934 C CA . TYR A 1 242 ? 20.653 18.086 -0.889 1.00 77.12 242 TYR A CA 1
ATOM 1935 C C . TYR A 1 242 ? 20.860 18.686 0.512 1.00 77.12 242 TYR A C 1
ATOM 1937 O O . TYR A 1 242 ? 19.916 18.690 1.313 1.00 77.12 242 TYR A O 1
ATOM 1945 N N . PRO A 1 243 ? 22.051 19.242 0.814 1.00 73.25 243 PRO A N 1
ATOM 1946 C CA . PRO A 1 243 ? 22.342 19.827 2.118 1.00 73.25 243 PRO A CA 1
ATOM 1947 C C . PRO A 1 243 ? 21.281 20.842 2.555 1.00 73.25 243 PRO A C 1
ATOM 1949 O O . PRO A 1 243 ? 20.972 21.787 1.831 1.00 73.25 243 PRO A O 1
ATOM 1952 N N . GLY A 1 244 ? 20.727 20.653 3.754 1.00 69.25 244 GLY A N 1
ATOM 1953 C CA . GLY A 1 244 ? 19.706 21.543 4.316 1.00 69.25 244 GLY A CA 1
ATOM 1954 C C . GLY A 1 244 ? 18.279 21.310 3.806 1.00 69.25 244 GLY A C 1
ATOM 1955 O O . GLY A 1 244 ? 17.379 22.045 4.205 1.00 69.25 244 GLY A O 1
ATOM 1956 N N . THR A 1 245 ? 18.046 20.289 2.978 1.00 75.19 245 THR A N 1
ATOM 1957 C CA . THR A 1 245 ? 16.709 19.894 2.507 1.00 75.19 245 THR A CA 1
ATOM 1958 C C . THR A 1 245 ? 16.450 18.408 2.777 1.00 75.19 245 THR A C 1
ATOM 1960 O O . THR A 1 245 ? 17.344 17.675 3.193 1.00 75.19 245 THR A O 1
ATOM 1963 N N . GLN A 1 246 ? 15.215 17.962 2.546 1.00 74.56 246 GLN A N 1
ATOM 1964 C CA . GLN A 1 246 ? 14.868 16.537 2.475 1.00 74.56 246 GLN A CA 1
ATOM 1965 C C . GLN A 1 246 ? 14.732 16.064 1.019 1.00 74.56 246 GLN A C 1
ATOM 1967 O O . GLN A 1 246 ? 14.314 14.933 0.777 1.00 74.56 246 GLN A O 1
ATOM 1972 N N . ASP A 1 247 ? 15.103 16.903 0.049 1.00 71.19 247 ASP A N 1
ATOM 1973 C CA . ASP A 1 247 ? 14.958 16.589 -1.367 1.00 71.19 247 ASP A C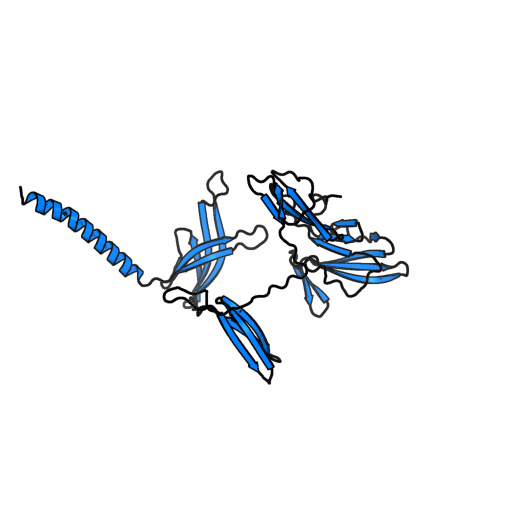A 1
ATOM 1974 C C . ASP A 1 247 ? 16.048 15.598 -1.797 1.00 71.19 247 ASP A C 1
ATOM 1976 O O . ASP A 1 247 ? 17.219 15.795 -1.448 1.00 71.19 247 ASP A O 1
ATOM 1980 N N . PRO A 1 248 ? 15.690 14.532 -2.533 1.00 75.00 248 PRO A N 1
ATOM 1981 C CA . PRO A 1 248 ? 16.646 13.528 -2.975 1.00 75.00 248 PRO A CA 1
ATOM 1982 C C . PRO A 1 248 ? 17.617 14.126 -4.001 1.00 75.00 248 PRO A C 1
ATOM 1984 O O . PRO A 1 248 ? 17.195 14.710 -4.999 1.00 75.00 248 PRO A O 1
ATOM 1987 N N . SER A 1 249 ? 18.918 13.965 -3.762 1.00 80.19 249 SER A N 1
ATOM 1988 C CA . SER A 1 249 ? 19.985 14.392 -4.674 1.00 80.19 249 SER A CA 1
ATOM 1989 C C . SER A 1 249 ? 20.541 13.250 -5.522 1.00 80.19 249 SER A C 1
ATOM 1991 O O . SER A 1 249 ? 21.005 13.497 -6.630 1.00 80.19 249 SER A O 1
ATOM 1993 N N . ASP A 1 250 ? 20.520 12.023 -4.998 1.00 82.94 250 ASP A N 1
ATOM 1994 C CA . ASP A 1 250 ? 20.917 10.810 -5.717 1.00 82.94 250 ASP A CA 1
ATOM 1995 C C . ASP A 1 250 ? 20.241 9.583 -5.095 1.00 82.94 250 ASP A C 1
ATOM 1997 O O . ASP A 1 250 ? 19.764 9.635 -3.956 1.00 82.94 250 ASP A O 1
ATOM 2001 N N . TYR A 1 251 ? 20.196 8.488 -5.841 1.00 86.12 251 TYR A N 1
ATOM 2002 C CA . TYR A 1 251 ? 19.671 7.212 -5.384 1.00 86.12 251 TYR A CA 1
ATOM 2003 C C . TYR A 1 251 ? 20.458 6.044 -5.971 1.00 86.12 251 TYR A C 1
ATOM 2005 O O . TYR A 1 251 ? 20.724 5.987 -7.174 1.00 86.12 251 TYR A O 1
ATOM 2013 N N . GLU A 1 252 ? 20.762 5.079 -5.110 1.00 90.69 252 GLU A N 1
ATOM 2014 C CA . GLU A 1 252 ? 21.560 3.901 -5.422 1.00 90.69 252 GLU A CA 1
ATOM 2015 C C . GLU A 1 252 ? 20.861 2.647 -4.890 1.00 90.69 252 GLU A C 1
ATOM 2017 O O . GLU A 1 252 ? 20.536 2.539 -3.708 1.00 90.69 252 GLU A O 1
ATOM 2022 N N . SER A 1 253 ? 20.632 1.675 -5.771 1.00 91.88 253 SER A N 1
ATOM 2023 C CA . SER A 1 253 ? 20.213 0.329 -5.382 1.00 91.88 253 SER A CA 1
ATOM 2024 C C . SER A 1 253 ? 21.423 -0.591 -5.372 1.00 91.88 253 SER A C 1
ATOM 2026 O O . SER A 1 253 ? 21.959 -0.912 -6.435 1.00 91.88 253 SER A O 1
ATOM 2028 N N . HIS A 1 254 ? 21.806 -1.066 -4.191 1.00 94.44 254 HIS A N 1
ATOM 2029 C CA . HIS A 1 254 ? 22.787 -2.132 -4.037 1.00 94.44 254 HIS A CA 1
ATOM 2030 C C . HIS A 1 254 ? 22.066 -3.463 -4.198 1.00 94.44 254 HIS A C 1
ATOM 2032 O O . HIS A 1 254 ? 21.186 -3.811 -3.406 1.00 94.44 254 HIS A O 1
ATOM 2038 N N . VAL A 1 255 ? 22.409 -4.208 -5.242 1.00 94.12 255 VAL A N 1
ATOM 2039 C CA . VAL A 1 255 ? 21.704 -5.434 -5.611 1.00 94.12 255 VAL A CA 1
ATOM 2040 C C . VAL A 1 255 ? 22.637 -6.635 -5.592 1.00 94.12 255 VAL A C 1
ATOM 2042 O O . VAL A 1 255 ? 23.781 -6.570 -6.038 1.00 94.12 255 VAL A O 1
ATOM 2045 N N . GLY A 1 256 ? 22.132 -7.759 -5.090 1.00 94.69 256 GLY A N 1
ATOM 2046 C CA . GLY A 1 256 ? 22.718 -9.064 -5.360 1.00 94.69 256 GLY A CA 1
ATOM 2047 C C . GLY A 1 256 ? 22.255 -9.536 -6.730 1.00 94.69 256 GLY A C 1
ATOM 2048 O O . GLY A 1 256 ? 21.054 -9.665 -6.968 1.00 94.69 256 GLY A O 1
ATOM 2049 N N . PHE A 1 257 ? 23.203 -9.754 -7.635 1.00 95.12 257 PHE A N 1
ATOM 2050 C CA . PHE A 1 257 ? 22.977 -10.231 -8.992 1.00 95.12 257 PHE A CA 1
ATOM 2051 C C . PHE A 1 257 ? 23.468 -11.670 -9.113 1.00 95.12 257 PHE A C 1
ATOM 2053 O O . PHE A 1 257 ? 24.659 -11.937 -8.945 1.00 95.12 257 PHE A O 1
ATOM 2060 N N . PHE A 1 258 ? 22.570 -12.584 -9.471 1.00 94.94 258 PHE A N 1
ATOM 2061 C CA . PHE A 1 258 ? 22.896 -13.985 -9.711 1.00 94.94 258 PHE A CA 1
ATOM 2062 C C . PHE A 1 258 ? 22.759 -14.329 -11.194 1.00 94.94 258 PHE A C 1
ATOM 2064 O O . PHE A 1 258 ? 21.667 -14.310 -11.761 1.00 94.94 258 PHE A O 1
ATOM 2071 N N . ASP A 1 259 ? 23.878 -14.648 -11.839 1.00 92.38 259 ASP A N 1
ATOM 2072 C CA . ASP A 1 259 ? 23.926 -15.071 -13.234 1.00 92.38 259 ASP A CA 1
ATOM 2073 C C . ASP A 1 259 ? 23.545 -16.552 -13.348 1.00 92.38 259 ASP A C 1
ATOM 2075 O O . ASP A 1 259 ? 24.352 -17.432 -13.050 1.00 92.38 259 ASP A O 1
ATOM 2079 N N . GLN A 1 260 ? 22.343 -16.851 -13.844 1.00 90.69 260 GLN A N 1
ATOM 2080 C CA . GLN A 1 260 ? 21.878 -18.237 -13.964 1.00 90.69 260 GLN A CA 1
ATOM 2081 C C . GLN A 1 260 ? 22.682 -19.056 -14.984 1.00 90.69 260 GLN A C 1
ATOM 2083 O O . GLN A 1 260 ? 22.705 -20.282 -14.901 1.00 90.69 260 GLN A O 1
ATOM 2088 N N . LYS A 1 261 ? 23.330 -18.414 -15.966 1.00 89.62 261 LYS A N 1
ATOM 2089 C CA . LYS A 1 261 ? 24.123 -19.124 -16.982 1.00 89.62 261 LYS A CA 1
ATOM 2090 C C . LYS A 1 261 ? 25.499 -19.507 -16.463 1.00 89.62 261 LYS A C 1
ATOM 2092 O O . LYS A 1 261 ? 26.022 -20.542 -16.865 1.00 89.62 261 LYS A O 1
ATOM 2097 N N . LYS A 1 262 ? 26.091 -18.655 -15.625 1.00 89.75 262 LYS A N 1
ATOM 2098 C CA . LYS A 1 262 ? 27.425 -18.876 -15.051 1.00 89.75 262 LYS A CA 1
ATOM 2099 C C . LYS A 1 262 ? 27.391 -19.521 -13.667 1.00 89.75 262 LYS A C 1
ATOM 2101 O O . LYS A 1 262 ? 28.392 -20.091 -13.257 1.00 89.75 262 LYS A O 1
ATOM 2106 N N . GLY A 1 263 ? 26.258 -19.449 -12.968 1.00 90.88 263 GLY A N 1
ATOM 2107 C CA . GLY A 1 263 ? 26.143 -19.871 -11.572 1.00 90.88 263 GLY A CA 1
ATOM 2108 C C . GLY A 1 263 ? 26.922 -18.969 -10.612 1.00 90.88 263 GLY A C 1
ATOM 2109 O O . GLY A 1 263 ? 27.356 -19.431 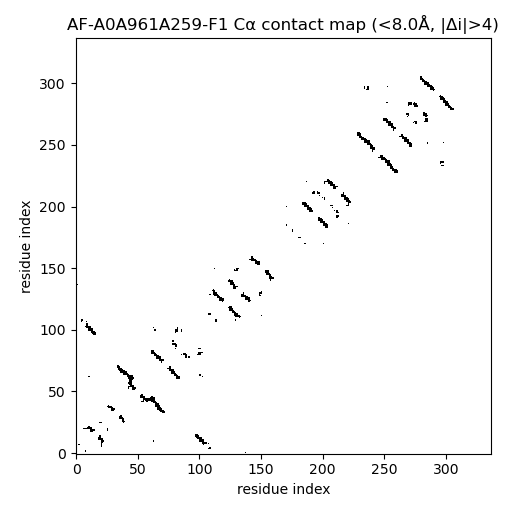-9.563 1.00 90.88 263 GLY A O 1
ATOM 2110 N N . GLU A 1 264 ? 27.137 -17.706 -10.983 1.00 91.31 264 GLU A N 1
ATOM 2111 C CA . GLU A 1 264 ? 27.947 -16.748 -10.227 1.00 91.31 264 GLU A CA 1
ATOM 2112 C C . GLU A 1 264 ? 27.059 -15.683 -9.587 1.00 91.31 264 GLU A C 1
ATOM 2114 O O . GLU A 1 264 ? 26.185 -15.111 -10.243 1.00 91.31 264 GLU A O 1
ATOM 2119 N N . GLU A 1 265 ? 27.329 -15.376 -8.322 1.00 93.19 265 GLU A N 1
ATOM 2120 C CA . GLU A 1 265 ? 26.707 -14.271 -7.603 1.00 93.19 265 GLU A CA 1
ATOM 2121 C C . GLU A 1 265 ? 27.704 -13.128 -7.424 1.00 93.19 265 GLU A C 1
ATOM 2123 O O . GLU A 1 265 ? 28.870 -13.350 -7.093 1.00 93.19 265 GLU A O 1
ATOM 2128 N N . ARG A 1 266 ? 27.247 -11.895 -7.633 1.00 94.38 266 ARG A N 1
ATOM 2129 C CA . ARG A 1 266 ? 28.038 -10.688 -7.390 1.00 94.38 266 ARG A CA 1
ATOM 2130 C C . ARG A 1 266 ? 27.168 -9.545 -6.893 1.00 94.38 266 ARG A C 1
ATOM 2132 O O . ARG A 1 266 ? 25.954 -9.547 -7.083 1.00 94.38 266 ARG A O 1
ATOM 2139 N N . GLU A 1 267 ? 27.803 -8.566 -6.271 1.00 95.25 267 GLU A N 1
ATOM 2140 C CA . GLU A 1 267 ? 27.153 -7.315 -5.894 1.00 95.25 267 GLU A CA 1
ATOM 2141 C C . GLU A 1 267 ? 27.321 -6.288 -7.006 1.00 95.25 267 GLU A C 1
ATOM 2143 O O . GLU A 1 267 ? 28.403 -6.140 -7.570 1.00 95.25 267 GLU A O 1
ATOM 2148 N N . GLU A 1 268 ? 26.233 -5.598 -7.323 1.00 95.19 268 GLU A N 1
ATOM 2149 C CA . GLU A 1 268 ? 26.185 -4.541 -8.327 1.00 95.19 268 GLU A CA 1
ATOM 2150 C C . GLU A 1 268 ? 25.467 -3.326 -7.744 1.00 95.19 268 GLU A C 1
ATOM 2152 O O . GLU A 1 268 ? 24.633 -3.451 -6.842 1.00 95.19 268 GLU A O 1
ATOM 2157 N N . VAL A 1 269 ? 25.760 -2.147 -8.288 1.00 94.62 269 VAL A N 1
ATOM 2158 C CA . VAL A 1 269 ? 25.086 -0.900 -7.916 1.00 94.62 269 VAL A CA 1
ATOM 2159 C C . VAL A 1 269 ? 24.369 -0.345 -9.140 1.00 94.62 269 VAL A C 1
ATOM 2161 O O . VAL A 1 269 ? 24.957 -0.218 -10.213 1.00 94.62 269 VAL A O 1
ATOM 2164 N N . ILE A 1 270 ? 23.083 -0.028 -8.985 1.00 94.06 270 ILE A N 1
ATOM 2165 C CA . ILE A 1 270 ? 22.276 0.653 -10.002 1.00 94.06 270 ILE A CA 1
ATOM 2166 C C . ILE A 1 270 ? 21.951 2.048 -9.477 1.00 94.06 270 ILE A C 1
ATOM 2168 O O . ILE A 1 270 ? 21.199 2.176 -8.513 1.00 94.06 270 ILE A O 1
ATOM 2172 N N . ALA A 1 271 ? 22.482 3.082 -10.129 1.00 90.12 271 ALA A N 1
ATOM 2173 C CA . ALA A 1 271 ? 22.291 4.478 -9.732 1.00 90.12 271 ALA A CA 1
ATOM 2174 C C . ALA A 1 271 ? 21.597 5.304 -10.825 1.00 90.12 271 ALA A C 1
ATOM 2176 O O . ALA A 1 271 ? 21.505 4.875 -11.981 1.00 90.12 271 ALA A O 1
ATOM 2177 N N . MET A 1 272 ? 21.143 6.516 -10.484 1.00 80.06 272 MET A N 1
ATOM 2178 C CA . MET A 1 272 ? 20.384 7.409 -11.378 1.00 80.06 272 MET A CA 1
ATOM 2179 C C . MET A 1 272 ? 21.036 7.605 -12.757 1.00 80.06 272 MET A C 1
ATOM 2181 O O . MET A 1 272 ? 20.352 7.612 -13.781 1.00 80.06 272 MET A O 1
ATOM 2185 N N . ASN A 1 273 ? 22.365 7.707 -12.793 1.00 84.00 273 ASN A N 1
ATOM 2186 C CA . ASN A 1 273 ? 23.140 7.900 -14.022 1.00 84.00 273 ASN A CA 1
ATOM 2187 C C . ASN A 1 273 ? 24.058 6.713 -14.359 1.00 84.00 273 ASN A C 1
ATOM 2189 O O . ASN A 1 273 ? 24.878 6.810 -15.273 1.00 84.00 273 ASN A O 1
ATOM 2193 N N . GLN A 1 274 ? 23.934 5.596 -13.637 1.00 90.69 274 GLN A N 1
ATOM 2194 C CA . GLN A 1 274 ? 24.763 4.403 -13.821 1.00 90.69 274 GLN A CA 1
ATOM 2195 C C . GLN A 1 274 ? 23.872 3.153 -13.861 1.00 90.69 274 GLN A C 1
ATOM 2197 O O . GLN A 1 274 ? 23.659 2.502 -12.837 1.00 90.69 274 GLN A O 1
ATOM 2202 N N . PRO A 1 275 ? 23.300 2.822 -15.035 1.00 93.00 275 PRO A N 1
ATOM 2203 C CA . PRO A 1 275 ? 22.513 1.608 -15.188 1.00 93.00 275 PRO A CA 1
ATOM 2204 C C . PRO A 1 275 ? 23.400 0.361 -15.185 1.00 93.00 275 PRO A C 1
ATOM 2206 O O . PRO A 1 275 ? 24.471 0.355 -15.798 1.00 93.00 275 PRO A O 1
ATOM 2209 N N . LEU A 1 276 ? 22.900 -0.736 -14.614 1.00 94.00 276 LEU A N 1
ATOM 2210 C CA . LEU A 1 276 ? 23.541 -2.043 -14.757 1.00 94.00 276 LEU A CA 1
ATOM 2211 C C . LEU A 1 276 ? 23.321 -2.561 -16.181 1.00 94.00 276 LEU A C 1
ATOM 2213 O O . LEU A 1 276 ? 22.187 -2.666 -16.656 1.00 94.00 276 LEU A O 1
ATOM 2217 N N . VAL A 1 277 ? 24.412 -2.901 -16.864 1.00 92.25 277 VAL A N 1
ATOM 2218 C CA . VAL A 1 277 ? 24.383 -3.423 -18.233 1.00 92.25 277 VAL A CA 1
ATOM 2219 C C . VAL A 1 277 ? 24.809 -4.883 -18.231 1.00 92.25 277 VAL A C 1
ATOM 2221 O O . VAL A 1 277 ? 25.939 -5.206 -17.876 1.00 92.25 277 VAL A O 1
ATOM 2224 N N . TYR A 1 278 ? 23.926 -5.775 -18.674 1.00 91.50 278 TYR A N 1
ATOM 2225 C CA . TYR A 1 278 ? 24.218 -7.205 -18.733 1.00 91.50 278 TYR A CA 1
ATOM 2226 C C . TYR A 1 278 ? 23.482 -7.873 -19.898 1.00 91.50 278 TYR A C 1
ATOM 2228 O O . TYR A 1 278 ? 22.281 -7.694 -20.076 1.00 91.50 278 TYR A O 1
ATOM 2236 N N . GLY A 1 279 ? 24.193 -8.644 -20.727 1.00 86.56 279 GLY A N 1
ATOM 2237 C CA . GLY A 1 279 ? 23.573 -9.432 -21.803 1.00 86.56 279 GLY A CA 1
ATOM 2238 C C . GLY A 1 279 ? 22.789 -8.616 -22.846 1.00 86.56 279 GLY A C 1
ATOM 2239 O O . GLY A 1 279 ? 21.826 -9.121 -23.419 1.00 86.56 279 GLY A O 1
ATOM 2240 N N . GLY A 1 280 ? 23.164 -7.351 -23.076 1.00 87.62 280 GLY A N 1
ATOM 2241 C CA . GLY A 1 280 ? 22.439 -6.423 -23.958 1.00 87.62 280 GLY A CA 1
ATOM 2242 C C . GLY A 1 280 ? 21.217 -5.753 -23.315 1.00 87.62 280 GLY A C 1
ATOM 2243 O O . GLY A 1 280 ? 20.566 -4.932 -23.959 1.00 87.62 280 GLY A O 1
ATOM 2244 N N . LEU A 1 281 ? 20.919 -6.075 -22.055 1.00 91.50 281 LEU A N 1
ATOM 2245 C CA . LEU A 1 281 ? 19.915 -5.405 -21.239 1.00 91.50 281 LEU A CA 1
ATOM 2246 C C . LEU A 1 281 ? 20.556 -4.255 -20.463 1.00 91.50 281 LEU A C 1
ATOM 2248 O O . LEU A 1 281 ? 21.716 -4.337 -20.058 1.00 91.50 281 LEU A O 1
ATOM 2252 N N . LYS A 1 282 ? 19.779 -3.197 -20.239 1.00 92.81 282 LYS A N 1
ATOM 2253 C CA . LYS A 1 282 ? 20.116 -2.093 -19.339 1.00 92.81 282 LYS A CA 1
ATOM 2254 C C . LYS A 1 282 ? 19.038 -1.980 -18.274 1.00 92.81 282 LYS A C 1
ATOM 2256 O O . LYS A 1 282 ? 17.862 -1.853 -18.619 1.00 92.81 282 LYS A O 1
ATOM 2261 N N . LEU A 1 283 ? 19.440 -2.035 -17.013 1.00 93.06 283 LEU A N 1
ATOM 2262 C CA . LEU A 1 283 ? 18.562 -1.884 -15.866 1.00 93.06 283 LEU A CA 1
ATOM 2263 C C . LEU A 1 283 ? 18.766 -0.495 -15.280 1.00 93.06 283 LEU A C 1
ATOM 2265 O O . LEU A 1 283 ? 19.871 -0.139 -14.882 1.00 93.06 283 LEU A O 1
ATOM 2269 N N . PHE A 1 284 ? 17.693 0.280 -15.251 1.00 90.38 284 PHE A N 1
ATOM 2270 C CA . PHE A 1 284 ? 17.676 1.642 -14.741 1.00 90.38 284 PHE A CA 1
ATOM 2271 C C . PHE A 1 284 ? 16.879 1.696 -13.451 1.00 90.38 284 PHE A C 1
ATOM 2273 O O . PHE A 1 284 ? 15.826 1.061 -13.351 1.00 90.38 284 PHE A O 1
ATOM 2280 N N . GLN A 1 285 ? 17.325 2.519 -12.509 1.00 85.94 285 GLN A N 1
ATOM 2281 C CA . GLN A 1 285 ? 16.481 2.909 -11.393 1.00 85.94 285 GLN A CA 1
ATOM 2282 C C . GLN A 1 285 ? 15.308 3.743 -11.923 1.00 85.94 285 GLN A C 1
ATOM 2284 O O . GLN A 1 285 ? 15.519 4.790 -12.530 1.00 85.94 285 GLN A O 1
ATOM 2289 N N . ALA A 1 286 ? 14.077 3.270 -11.728 1.00 77.94 286 ALA A N 1
ATOM 2290 C CA . ALA A 1 286 ? 12.875 3.946 -12.218 1.00 77.94 286 ALA A CA 1
ATOM 2291 C C . ALA A 1 286 ? 12.099 4.650 -11.100 1.00 77.94 286 ALA A C 1
ATOM 2293 O O . ALA A 1 286 ? 11.565 5.734 -11.309 1.00 77.94 286 ALA A O 1
ATOM 2294 N N . SER A 1 287 ? 12.009 4.025 -9.926 1.00 79.94 287 SER A N 1
ATOM 2295 C CA . SER A 1 287 ? 11.347 4.583 -8.744 1.00 79.94 287 SER A CA 1
ATOM 2296 C C . SER A 1 287 ? 11.818 3.846 -7.497 1.00 79.94 287 SER A C 1
ATOM 2298 O O . SER A 1 287 ? 12.453 2.799 -7.589 1.00 79.94 287 SER A O 1
ATOM 2300 N N . TYR A 1 288 ? 11.489 4.361 -6.324 1.00 82.75 288 TYR A N 1
ATOM 2301 C CA . TYR A 1 288 ? 11.744 3.699 -5.053 1.00 82.75 288 TYR A CA 1
ATOM 2302 C C . TYR A 1 288 ? 10.591 3.955 -4.085 1.00 82.75 288 TYR A C 1
ATOM 2304 O O . TYR A 1 288 ? 9.763 4.843 -4.306 1.00 82.75 288 TYR A O 1
ATOM 2312 N N . GLN A 1 289 ? 10.532 3.166 -3.020 1.00 75.56 289 GLN A N 1
ATOM 2313 C CA . GLN A 1 289 ? 9.633 3.397 -1.904 1.00 75.56 289 GLN A CA 1
ATOM 2314 C C . GLN A 1 289 ? 10.370 3.112 -0.600 1.00 75.56 289 GLN A C 1
ATOM 2316 O O . GLN A 1 289 ? 10.734 1.969 -0.328 1.00 75.56 289 GLN A O 1
ATOM 2321 N N . LEU A 1 290 ? 10.566 4.171 0.188 1.00 77.44 290 LEU A N 1
ATOM 2322 C CA . LEU A 1 290 ? 11.109 4.081 1.538 1.00 77.44 290 LEU A CA 1
ATOM 2323 C C . LEU A 1 290 ? 9.969 3.806 2.512 1.00 77.44 290 LEU A C 1
ATOM 2325 O O . LEU A 1 290 ? 8.985 4.552 2.547 1.00 77.44 290 LEU A O 1
ATOM 2329 N N . ASN A 1 291 ? 10.092 2.747 3.302 1.00 68.62 291 ASN A N 1
ATOM 2330 C CA . ASN A 1 291 ? 9.069 2.352 4.259 1.00 68.62 291 ASN A CA 1
ATOM 2331 C C . ASN A 1 291 ? 9.629 2.411 5.683 1.00 68.62 291 ASN A C 1
ATOM 2333 O O . ASN A 1 291 ? 10.268 1.461 6.120 1.00 68.62 291 ASN A O 1
ATOM 2337 N N . PRO A 1 292 ? 9.271 3.425 6.496 1.00 59.94 292 PRO A N 1
ATOM 2338 C CA . PRO A 1 292 ? 9.746 3.526 7.882 1.00 59.94 292 PRO A CA 1
ATOM 2339 C C . PRO A 1 292 ? 9.422 2.307 8.767 1.00 59.94 292 PRO A C 1
ATOM 2341 O O . PRO A 1 292 ? 10.035 2.111 9.809 1.00 59.94 292 PRO A O 1
ATOM 2344 N N . ASN A 1 293 ? 8.429 1.500 8.372 1.00 57.38 293 ASN A N 1
ATOM 2345 C CA . ASN A 1 293 ? 7.935 0.343 9.126 1.00 57.38 293 ASN A CA 1
ATOM 2346 C C . ASN A 1 293 ? 8.063 -0.992 8.358 1.00 57.38 293 ASN A C 1
ATOM 2348 O O . ASN A 1 293 ? 7.511 -2.012 8.789 1.00 57.38 293 ASN A O 1
ATOM 2352 N N . GLY A 1 294 ? 8.750 -1.004 7.212 1.00 66.00 294 GLY A N 1
ATOM 2353 C CA . GLY A 1 294 ? 8.819 -2.147 6.299 1.00 66.00 294 GLY A CA 1
ATOM 2354 C C . GLY A 1 294 ? 10.153 -2.226 5.556 1.00 66.00 294 GLY A C 1
ATOM 2355 O O . GLY A 1 294 ? 11.014 -1.389 5.782 1.00 66.00 294 GLY A O 1
ATOM 2356 N N . PRO A 1 295 ? 10.350 -3.246 4.707 1.00 63.84 295 PRO A N 1
ATOM 2357 C CA . PRO A 1 295 ? 11.485 -3.257 3.795 1.00 63.84 295 PRO A CA 1
ATOM 2358 C C . PRO A 1 295 ? 11.327 -2.134 2.767 1.00 63.84 295 PRO A C 1
ATOM 2360 O O . PRO A 1 295 ? 10.196 -1.818 2.370 1.00 63.84 295 PRO A O 1
ATOM 2363 N N . ASP A 1 296 ? 12.447 -1.562 2.344 1.00 80.31 296 ASP A N 1
ATOM 2364 C CA . ASP A 1 296 ? 12.505 -0.621 1.230 1.00 80.31 296 ASP A CA 1
ATOM 2365 C C . ASP A 1 296 ? 12.393 -1.364 -0.102 1.00 80.31 296 ASP A C 1
ATOM 2367 O O . ASP A 1 296 ? 12.716 -2.550 -0.213 1.00 80.31 296 ASP A O 1
ATOM 2371 N N . TRP A 1 297 ? 11.866 -0.675 -1.113 1.00 77.75 297 TRP A N 1
ATOM 2372 C CA . TRP A 1 297 ? 11.599 -1.259 -2.423 1.00 77.75 297 TRP A CA 1
ATOM 2373 C C . TRP A 1 297 ? 12.237 -0.402 -3.497 1.00 77.75 297 TRP A C 1
ATOM 2375 O O . TRP A 1 297 ? 12.089 0.821 -3.515 1.00 77.75 297 TRP A O 1
ATOM 2385 N N . SER A 1 298 ? 12.882 -1.074 -4.440 1.00 82.56 298 SER A N 1
ATOM 2386 C CA . SER A 1 298 ? 13.427 -0.467 -5.641 1.00 82.56 298 SER A CA 1
ATOM 2387 C C . SER A 1 298 ? 12.633 -0.948 -6.849 1.00 82.56 298 SER A C 1
ATOM 2389 O O . SER A 1 298 ? 12.377 -2.143 -7.011 1.00 82.56 298 SER A O 1
ATOM 2391 N N . VAL A 1 299 ? 12.209 -0.008 -7.690 1.00 84.06 299 VAL A N 1
ATOM 2392 C CA . VAL A 1 299 ? 11.544 -0.290 -8.960 1.00 84.06 299 VAL A CA 1
ATOM 2393 C C . VAL A 1 299 ? 12.556 -0.060 -10.067 1.00 84.06 299 VAL A C 1
ATOM 2395 O O . VAL A 1 299 ? 13.001 1.067 -10.294 1.00 84.06 299 VAL A O 1
ATOM 2398 N N . LEU A 1 300 ? 12.891 -1.133 -10.777 1.00 85.62 300 LEU A N 1
ATOM 2399 C CA . LEU A 1 300 ? 13.826 -1.101 -11.893 1.00 85.62 300 LEU A CA 1
ATOM 2400 C C . LEU A 1 300 ? 13.077 -1.162 -13.225 1.00 85.62 300 LEU A C 1
ATOM 2402 O O . LEU A 1 300 ? 12.136 -1.939 -13.393 1.00 85.62 300 LEU A O 1
ATOM 2406 N N . SER A 1 301 ? 13.522 -0.364 -14.191 1.00 87.12 301 SER A N 1
ATOM 2407 C CA . SER A 1 301 ? 13.093 -0.463 -15.586 1.00 87.12 301 SER A CA 1
ATOM 2408 C C . SER A 1 301 ? 14.141 -1.217 -16.391 1.00 87.12 301 SER A C 1
ATOM 2410 O O . SER A 1 301 ? 15.333 -0.927 -16.296 1.00 87.12 301 SER A O 1
ATOM 2412 N N . VAL A 1 302 ? 13.700 -2.176 -17.201 1.00 88.81 302 VAL A N 1
ATOM 2413 C CA . VAL A 1 302 ? 14.580 -2.996 -18.037 1.00 88.81 302 VAL A CA 1
ATOM 2414 C C . VAL A 1 302 ? 14.393 -2.609 -19.497 1.00 88.81 302 VAL A C 1
ATOM 2416 O O . VAL A 1 302 ? 13.282 -2.647 -20.024 1.00 88.81 302 VAL A O 1
ATOM 2419 N N . SER A 1 303 ? 15.492 -2.272 -20.165 1.00 89.81 303 SER A N 1
ATOM 2420 C CA . SER A 1 303 ? 15.514 -1.922 -21.584 1.00 89.81 303 SER A CA 1
ATOM 2421 C C . SER A 1 303 ? 16.395 -2.880 -22.381 1.00 89.81 303 SER A C 1
ATOM 2423 O O . SER A 1 303 ? 17.476 -3.259 -21.931 1.00 89.81 303 SER A O 1
ATOM 2425 N N . TYR A 1 304 ? 15.945 -3.242 -23.583 1.00 90.25 304 TYR A N 1
ATOM 2426 C CA . TYR A 1 304 ? 16.698 -4.018 -24.567 1.00 90.25 304 TYR A CA 1
ATOM 2427 C C . TYR A 1 304 ? 16.703 -3.262 -25.900 1.00 90.25 304 TYR A C 1
ATOM 2429 O O . TYR A 1 304 ? 15.667 -3.168 -26.558 1.00 90.25 304 TYR A O 1
ATOM 2437 N N . ASP A 1 305 ? 17.857 -2.723 -26.300 1.00 86.94 305 ASP A N 1
ATOM 2438 C CA . ASP A 1 305 ? 17.998 -1.953 -27.545 1.00 86.94 305 ASP A CA 1
ATOM 2439 C C . ASP A 1 305 ? 19.245 -2.382 -28.338 1.00 86.94 305 ASP A C 1
ATOM 2441 O O . ASP A 1 305 ? 20.293 -1.732 -28.259 1.00 86.94 305 ASP A O 1
ATOM 2445 N N . PRO A 1 306 ? 19.163 -3.467 -29.131 1.00 85.88 306 PRO A N 1
ATOM 2446 C CA . PRO A 1 306 ? 20.272 -3.901 -29.983 1.00 85.88 306 PRO A CA 1
ATOM 2447 C C . PRO A 1 306 ? 20.555 -2.912 -31.128 1.00 85.88 306 PRO A C 1
ATOM 2449 O O . PRO A 1 306 ? 21.640 -2.925 -31.703 1.00 85.88 306 PRO A O 1
ATOM 2452 N N . GLY A 1 307 ? 19.598 -2.036 -31.459 1.00 87.31 307 GLY A N 1
ATOM 2453 C CA . GLY A 1 307 ? 19.714 -1.049 -32.534 1.00 87.31 307 GLY A CA 1
ATOM 2454 C C . GLY A 1 307 ? 20.440 0.233 -32.129 1.00 87.31 307 GLY A C 1
ATOM 2455 O O . GLY A 1 307 ? 20.625 1.119 -32.966 1.00 87.31 307 GLY A O 1
ATOM 2456 N N . ILE A 1 308 ? 20.858 0.353 -30.867 1.00 86.75 308 ILE A N 1
ATOM 2457 C CA . ILE A 1 308 ? 21.437 1.586 -30.333 1.00 86.75 308 ILE A CA 1
ATOM 2458 C C . ILE A 1 308 ? 22.695 2.024 -31.100 1.00 86.75 308 ILE A C 1
ATOM 2460 O O . ILE A 1 308 ? 22.882 3.212 -31.353 1.00 86.75 308 ILE A O 1
ATOM 2464 N N . VAL A 1 309 ? 23.507 1.066 -31.563 1.00 87.12 309 VAL A N 1
ATOM 2465 C CA . VAL A 1 309 ? 24.716 1.329 -32.361 1.00 87.12 309 VAL A CA 1
ATOM 2466 C C . VAL A 1 309 ? 24.361 2.032 -33.674 1.00 87.12 309 VAL A C 1
ATOM 2468 O O . VAL A 1 309 ? 24.995 3.022 -34.030 1.00 87.12 309 VAL A O 1
ATOM 2471 N N . PHE A 1 310 ? 23.309 1.581 -34.364 1.00 92.62 310 PHE A N 1
ATOM 2472 C CA . PHE A 1 310 ? 22.858 2.197 -35.615 1.00 92.62 310 PHE A CA 1
ATOM 2473 C C . PHE A 1 310 ? 22.286 3.599 -35.397 1.00 92.62 310 PHE A C 1
ATOM 2475 O O . PHE A 1 310 ? 22.518 4.483 -36.220 1.00 92.62 310 PHE A O 1
ATOM 2482 N N . LYS A 1 311 ? 21.589 3.829 -34.276 1.00 89.19 311 LYS A N 1
ATOM 2483 C CA . LYS A 1 311 ?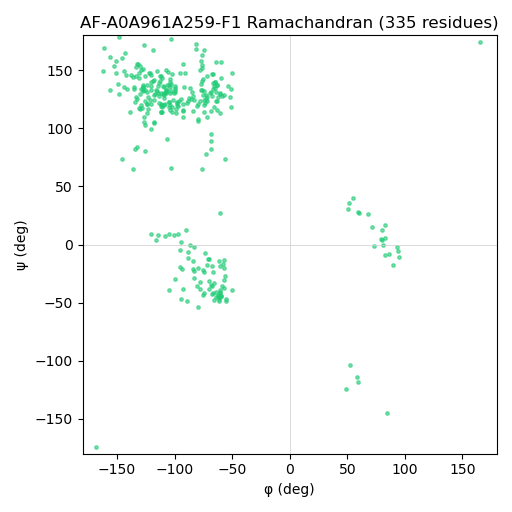 21.097 5.165 -33.906 1.00 89.19 311 LYS A CA 1
ATOM 2484 C C . LYS A 1 311 ? 22.260 6.139 -33.716 1.00 89.19 311 LYS A C 1
ATOM 2486 O O . LYS A 1 311 ? 22.253 7.212 -34.310 1.00 89.19 311 LYS A O 1
ATOM 2491 N N . TYR A 1 312 ? 23.285 5.748 -32.954 1.00 91.56 312 TYR A N 1
ATOM 2492 C CA . TYR A 1 312 ? 24.476 6.580 -32.766 1.00 91.56 312 TYR A CA 1
ATOM 2493 C C . TYR A 1 312 ? 25.249 6.800 -34.067 1.00 91.56 312 TYR A C 1
ATOM 2495 O O . TYR A 1 312 ? 25.665 7.925 -34.331 1.00 91.56 312 TYR A O 1
ATOM 2503 N N . LEU A 1 313 ? 25.390 5.773 -34.909 1.00 95.44 313 LEU A N 1
ATOM 2504 C CA . LEU A 1 313 ? 26.039 5.909 -36.213 1.00 95.44 313 LEU A CA 1
ATOM 2505 C C . LEU A 1 313 ? 25.303 6.917 -37.109 1.00 95.44 313 LEU A C 1
ATOM 2507 O O . LEU A 1 313 ? 25.938 7.793 -37.692 1.00 95.44 313 LEU A O 1
ATOM 2511 N N . GLY A 1 314 ? 23.971 6.844 -37.172 1.00 95.56 314 GLY A N 1
ATOM 2512 C CA . GLY A 1 314 ? 23.152 7.818 -37.895 1.00 95.56 314 GLY A CA 1
ATOM 2513 C C . GLY A 1 314 ? 23.333 9.242 -37.363 1.00 95.56 314 GLY A C 1
ATOM 2514 O O . GLY A 1 314 ? 23.544 10.167 -38.146 1.00 95.56 314 GLY A O 1
ATOM 2515 N N . SER A 1 315 ? 23.337 9.418 -36.038 1.00 95.44 315 SER A N 1
ATOM 2516 C CA . SER A 1 315 ? 23.597 10.718 -35.406 1.00 95.44 315 SER A CA 1
ATOM 2517 C C . SER A 1 315 ? 24.986 11.267 -35.746 1.00 95.44 315 SER A C 1
ATOM 2519 O O . SER A 1 315 ? 25.111 12.450 -36.053 1.00 95.44 315 SER A O 1
ATOM 2521 N N . ILE A 1 316 ? 26.021 10.421 -35.762 1.00 96.69 316 ILE A N 1
ATOM 2522 C CA . ILE A 1 316 ? 27.377 10.817 -36.170 1.00 96.69 316 ILE A CA 1
ATOM 2523 C C . ILE A 1 316 ? 27.384 11.275 -37.632 1.00 96.69 316 ILE A C 1
ATOM 2525 O O . ILE A 1 316 ? 27.944 12.325 -37.937 1.00 96.69 316 ILE A O 1
ATOM 2529 N N . ILE A 1 317 ? 26.725 10.539 -38.530 1.00 97.00 317 ILE A N 1
ATOM 2530 C CA . ILE A 1 317 ? 26.621 10.907 -39.950 1.00 97.00 317 ILE A CA 1
ATOM 2531 C C . ILE A 1 317 ? 25.913 12.258 -40.117 1.00 97.00 317 ILE A C 1
ATOM 2533 O O . ILE A 1 317 ? 26.367 13.084 -40.905 1.00 97.00 317 ILE A O 1
ATOM 2537 N N . LEU A 1 318 ? 24.845 12.520 -39.357 1.00 96.44 318 LEU A N 1
ATOM 2538 C CA . LEU A 1 318 ? 24.140 13.807 -39.388 1.00 96.44 318 LEU A CA 1
ATOM 2539 C C . LEU A 1 318 ? 25.027 14.963 -38.911 1.00 96.44 318 LEU A C 1
ATOM 2541 O O . LEU A 1 318 ? 25.083 16.010 -39.562 1.00 96.44 318 LEU A O 1
ATOM 2545 N N . VAL A 1 319 ? 25.752 14.773 -37.806 1.00 96.00 319 VAL A N 1
ATOM 2546 C CA . VAL A 1 319 ? 26.699 15.768 -37.280 1.00 96.00 319 VAL A CA 1
ATOM 2547 C C . VAL A 1 319 ? 27.809 16.041 -38.295 1.00 96.00 319 VAL A C 1
ATOM 2549 O O . VAL A 1 319 ? 28.078 17.199 -38.609 1.00 96.00 319 VAL A O 1
ATOM 2552 N N . LEU A 1 320 ? 28.400 14.995 -38.879 1.00 95.88 320 LEU A N 1
ATOM 2553 C CA . LEU A 1 320 ? 29.428 15.123 -39.914 1.00 95.88 320 LEU A CA 1
ATOM 2554 C C . LEU A 1 320 ? 28.900 15.813 -41.172 1.00 95.88 320 LEU A C 1
ATOM 2556 O O . LEU A 1 320 ? 29.566 16.701 -41.693 1.00 95.88 320 LEU A O 1
ATOM 2560 N N . GLY A 1 321 ? 27.699 15.462 -41.636 1.00 95.06 321 GLY A N 1
ATOM 2561 C CA . GLY A 1 321 ? 27.053 16.125 -42.769 1.00 95.06 321 GLY A CA 1
ATOM 2562 C C . GLY A 1 321 ? 26.822 17.613 -42.506 1.00 95.06 321 GLY A C 1
ATOM 2563 O O . GLY A 1 321 ? 27.070 18.445 -43.376 1.00 95.06 321 GLY A O 1
ATOM 2564 N N . THR A 1 322 ? 26.435 17.965 -41.280 1.00 93.69 322 THR A N 1
ATOM 2565 C CA . THR A 1 322 ? 26.234 19.360 -40.867 1.00 93.69 322 THR A CA 1
ATOM 2566 C C . THR A 1 322 ? 27.560 20.122 -40.870 1.00 93.69 322 THR A C 1
ATOM 2568 O O . THR A 1 322 ? 27.655 21.185 -41.482 1.00 93.69 322 THR A O 1
ATOM 2571 N N . ILE A 1 323 ? 28.610 19.551 -40.270 1.00 92.94 323 ILE A N 1
ATOM 2572 C CA . ILE A 1 323 ? 29.975 20.098 -40.299 1.00 92.94 323 ILE A CA 1
ATOM 2573 C C . ILE A 1 323 ? 30.433 20.297 -41.753 1.00 92.94 323 ILE A C 1
ATOM 2575 O O . ILE A 1 323 ? 30.862 21.391 -42.120 1.00 92.94 323 ILE A O 1
ATOM 2579 N N . LEU A 1 324 ? 30.270 19.282 -42.606 1.00 91.06 324 LEU A N 1
ATOM 2580 C CA . LEU A 1 324 ? 30.641 19.327 -44.021 1.00 91.06 324 LEU A CA 1
ATOM 2581 C C . LEU A 1 324 ? 29.966 20.506 -44.743 1.00 91.06 324 LEU A C 1
ATOM 2583 O O . LEU A 1 324 ? 30.639 21.267 -45.434 1.00 91.06 324 LEU A O 1
ATOM 2587 N N . ILE A 1 325 ? 28.661 20.710 -44.538 1.00 90.50 325 ILE A N 1
ATOM 2588 C CA . ILE A 1 325 ? 27.911 21.817 -45.151 1.00 90.50 325 ILE A CA 1
ATOM 2589 C C . ILE A 1 325 ? 28.488 23.181 -44.739 1.00 90.50 325 ILE A C 1
ATOM 2591 O O . ILE A 1 325 ? 28.676 24.045 -45.598 1.00 90.50 325 ILE A O 1
ATOM 2595 N N . PHE A 1 326 ? 28.806 23.387 -43.456 1.00 85.88 326 PHE A N 1
ATOM 2596 C CA . PHE A 1 326 ? 29.357 24.660 -42.976 1.00 85.88 326 PHE A CA 1
ATOM 2597 C C . PHE A 1 326 ? 30.773 24.934 -43.506 1.00 85.88 326 PHE A C 1
ATOM 2599 O O . PHE A 1 326 ? 31.051 26.053 -43.947 1.00 85.88 326 PHE A O 1
ATOM 2606 N N . PHE A 1 327 ? 31.654 23.929 -43.534 1.00 82.62 327 PHE A N 1
ATOM 2607 C CA . PHE A 1 327 ? 33.035 24.104 -44.000 1.00 82.62 327 PHE A CA 1
ATOM 2608 C C . PHE A 1 327 ? 33.141 24.228 -45.525 1.00 82.62 327 PHE A C 1
ATOM 2610 O O . PHE A 1 327 ? 33.841 25.114 -46.020 1.00 82.62 327 PHE A O 1
ATOM 2617 N N . PHE A 1 328 ? 32.402 23.422 -46.293 1.00 73.75 328 PHE A N 1
ATOM 2618 C CA . PHE A 1 328 ? 32.441 23.517 -47.755 1.00 73.75 328 PHE A CA 1
ATOM 2619 C C . PHE A 1 328 ? 31.784 24.802 -48.271 1.00 73.75 328 PHE A C 1
ATOM 2621 O O . PHE A 1 328 ? 32.267 25.388 -49.238 1.00 73.75 328 PHE A O 1
ATOM 2628 N N . ARG A 1 329 ? 30.759 25.335 -47.593 1.00 61.38 329 ARG A N 1
ATOM 2629 C CA . ARG A 1 329 ? 30.171 26.638 -47.948 1.00 61.38 329 ARG A CA 1
ATOM 2630 C C . ARG A 1 329 ? 31.149 27.807 -47.744 1.00 61.38 329 ARG A C 1
ATOM 2632 O O . ARG A 1 329 ? 31.131 28.747 -48.536 1.00 61.38 329 ARG A O 1
ATOM 2639 N N . GLY A 1 330 ? 32.042 27.735 -46.752 1.00 61.94 330 GLY A N 1
ATOM 2640 C CA . GLY A 1 330 ? 33.131 28.706 -46.566 1.00 61.94 330 GLY A CA 1
ATOM 2641 C C . GLY A 1 330 ? 34.208 28.644 -47.659 1.00 61.94 330 GLY A C 1
ATOM 2642 O O . GLY A 1 330 ? 34.726 29.681 -48.073 1.00 61.94 330 GLY A O 1
ATOM 2643 N N . ILE A 1 331 ? 34.494 27.447 -48.180 1.00 60.12 331 ILE A N 1
ATOM 2644 C CA . ILE A 1 331 ? 35.481 27.223 -49.250 1.00 60.12 331 ILE A CA 1
ATOM 2645 C C . ILE A 1 331 ? 34.937 27.681 -50.616 1.00 60.12 331 ILE A C 1
ATOM 2647 O O . ILE A 1 331 ? 35.631 28.387 -51.344 1.00 60.12 331 ILE A O 1
ATOM 2651 N N . PHE A 1 332 ? 33.678 27.370 -50.948 1.00 57.16 332 PHE A N 1
ATOM 2652 C CA . PHE A 1 332 ? 33.061 27.790 -52.218 1.00 57.16 332 PHE A CA 1
ATOM 2653 C C . PHE A 1 332 ? 32.668 29.276 -52.267 1.00 57.16 332 PHE A C 1
ATOM 2655 O O . PHE A 1 332 ? 32.569 29.842 -53.353 1.00 57.16 332 PHE A O 1
ATOM 2662 N N . SER A 1 333 ? 32.477 29.924 -51.114 1.00 56.75 333 SER A N 1
ATOM 2663 C CA . SER A 1 333 ? 32.272 31.378 -51.021 1.00 56.75 333 SER A CA 1
ATOM 2664 C C . SER A 1 333 ? 33.530 32.162 -51.431 1.00 56.75 333 SER A C 1
ATOM 2666 O O . SER A 1 333 ? 33.440 33.119 -52.196 1.00 56.75 333 SER A O 1
ATOM 2668 N N . LYS A 1 334 ? 34.720 31.704 -51.012 1.00 51.72 334 LYS A N 1
ATOM 2669 C CA . LYS A 1 334 ? 36.013 32.323 -51.365 1.00 51.72 334 LYS A CA 1
ATOM 2670 C C . LYS A 1 334 ? 36.446 32.112 -52.819 1.00 51.72 334 LYS A C 1
ATOM 2672 O O . LYS A 1 334 ? 37.310 32.834 -53.287 1.00 51.72 334 LYS A O 1
ATOM 2677 N N . ALA A 1 335 ? 35.864 31.146 -53.528 1.00 54.38 335 ALA A N 1
ATOM 2678 C CA . ALA A 1 335 ? 36.152 30.894 -54.942 1.00 54.38 335 ALA A CA 1
ATOM 2679 C C . ALA A 1 335 ? 35.297 31.749 -55.908 1.00 54.38 335 ALA A C 1
ATOM 2681 O O . ALA A 1 335 ? 35.425 31.605 -57.122 1.00 54.38 335 ALA A O 1
ATOM 2682 N N . ARG A 1 336 ? 34.397 32.603 -55.388 1.00 53.53 336 ARG A N 1
ATOM 2683 C CA . ARG A 1 336 ? 33.507 33.489 -56.168 1.00 53.53 336 ARG A CA 1
ATOM 2684 C C . ARG A 1 336 ? 33.737 34.997 -55.953 1.00 53.53 336 ARG A C 1
ATOM 2686 O O . ARG A 1 336 ? 32.982 35.775 -56.531 1.00 53.53 336 ARG A O 1
ATOM 2693 N N . SER A 1 337 ? 34.733 35.407 -55.163 1.00 46.28 337 SER A N 1
ATOM 2694 C CA . SER A 1 337 ? 35.248 36.792 -55.129 1.00 46.28 337 SER A CA 1
ATOM 2695 C C . SER A 1 337 ? 36.586 36.851 -55.839 1.00 46.28 337 SER A C 1
ATOM 2697 O O . SER A 1 337 ? 36.822 37.836 -56.563 1.00 46.28 337 SER A O 1
#

pLDDT: mean 82.16, std 10.98, range [42.0, 97.0]

Nearest PDB structures (foldseek):
  7qqb-assembly1_B  TM=5.539E-01  e=8.659E-01  Orthohantavirus puumalaense
  3muu-assembly2_F  TM=1.196E-01  e=1.179E+00  Sindbis virus
  3muu-assembly1_A  TM=9.798E-02  e=5.180E-01  Sindbis virus
  3muu-assembly2_D  TM=1.192E-01  e=1.689E+00  Sindbis virus
  8eeu-assembly1_E  TM=8.383E-02  e=6.423E+00  Venezuelan equine encephalitis virus

Sequence (337 aa):
KILDTETLRGPVLHLGQQLFPLNSALYQPLTLENYQIQVKNFYPYAAVYQGQLVNQGDKPQNPAVELSLLDKKGKELSISLFSKFPEMKGHLELQGLEASLLWIPKSLGEGKNQLLLFRLPSGELYAQFKSAGSWQKAQLIQRGQVLETGWMDFKFSFNNLVQDSKIERNFKEVKLPKGQEGPPPALHLHLARGGERQSHWLGRGEQVEARLGDKTYQVAYGLKSKPLGFDLYLKDFVMGHYPGTQDPSDYESHVGFFDQKKGEEREEVIAMNQPLVYGGLKLFQASYQLNPNGPDWSVLSVSYDPGIVFKYLGSIILVLGTILIFFFRGIFSKARS

Foldseek 3Di:
DPPPLVPQAFKWKDKAPDIRRPDPVQQDFDDDDFWTKGWPDKALAWDADPNDTDHPDDHNPKIKIWMWIQGNVRDIDIWMAIQVCRVPIDPDDPPPMDIHMHHHHPCVLVDQWDWDWDADPVRWIWIWIRHRSRIDDIDTADAQDWADRNHPPDIDHDHDDDPPDDDDDDDDDDDDDPPDDDDFDKDWDWDDDPHDIDIDIAGEQDWDWDDDPPDIDIDHHYPDDDDPQKDKDFPDKDFDDDPPDPHTPWIKTWIWIARNVVRDIDIDIAIQPRWDDDPQKTKHFDDWDDDPSDDIDTDIDIDHDPCVVVVVVVVVVVVVVVVCVVVVVVVVVVVPD